Protein AF-A0A931TIW7-F1 (afdb_monomer_lite)

Foldseek 3Di:
DDDDDDDDDDDDDDDDDDDPPDPPPPPPPDQDAPPVGFFQLFDFPVQCQVVCVVVVVVDDPADAAAEDQDCTSVHVVRVCVRVCRCPVHAYHHHHPDPLVVQLLVQLLPPVPLLLVLQVVLLVVCVVPVQVSQVVLLVVLQVVVVCVVVVVDPGSHSNNSSSLSQCQQFFASSYADADPSRRGDTHGHDDPRGPRRPSSSSNSSNVVSNPPND

Sequence (213 aa):
MEEGPENRRATITSPGARMPVGAVSRNVSEPRVPADGVRPFLKWAGGKRQLLAEIRHFYPSSLGRYWEPFLGSGAVFFDLWNRGFLDGKPAFLIDNNADLVGCYQAIRNDVESVISGLESLQKCHSRNERKTFYDVRRRFNTKRLSLLDGTNAAYDPELASMLIYLNRTGFNGLFRLNSRGSFNVPLGRYSNPHICDAQNLRAVSCVLKTDGV

pLDDT: mean 86.34, std 20.6, range [32.69, 98.88]

Structure (mmCIF, N/CA/C/O backbone):
data_AF-A0A931TIW7-F1
#
_entry.id   AF-A0A931TIW7-F1
#
loop_
_atom_site.group_PDB
_atom_site.id
_atom_site.type_symbol
_atom_site.label_atom_id
_atom_site.label_alt_id
_atom_site.label_comp_id
_atom_site.label_asym_id
_atom_site.label_entity_id
_atom_site.label_seq_id
_atom_site.pdbx_PDB_ins_code
_atom_site.Cartn_x
_atom_site.Cartn_y
_atom_site.Cartn_z
_atom_site.occupancy
_atom_site.B_iso_or_equiv
_atom_site.auth_seq_id
_atom_site.auth_comp_id
_atom_site.auth_asym_id
_atom_site.auth_atom_id
_atom_site.pdbx_PDB_model_num
ATOM 1 N N . MET A 1 1 ? -60.755 58.512 25.368 1.00 36.81 1 MET A N 1
ATOM 2 C CA . MET A 1 1 ? -61.361 59.777 24.912 1.00 36.81 1 MET A CA 1
ATOM 3 C C . MET A 1 1 ? -60.214 60.777 24.824 1.00 36.81 1 MET A C 1
ATOM 5 O O . MET A 1 1 ? -59.901 61.390 25.829 1.00 36.81 1 MET A O 1
ATOM 9 N N . GLU A 1 2 ? -59.302 60.688 23.855 1.00 41.12 2 GLU A N 1
ATOM 10 C CA . GLU A 1 2 ? -59.422 60.704 22.379 1.00 41.12 2 GLU A CA 1
ATOM 11 C C . GLU A 1 2 ? -59.481 62.137 21.824 1.00 41.12 2 GLU A C 1
ATOM 13 O O . GLU A 1 2 ? -60.426 62.849 22.131 1.00 41.12 2 GLU A O 1
ATOM 18 N N . GLU A 1 3 ? -58.417 62.516 21.095 1.00 34.12 3 GLU A N 1
ATOM 19 C CA . GLU A 1 3 ? -58.298 63.413 19.916 1.00 34.12 3 GLU A CA 1
ATOM 20 C C . GLU A 1 3 ? -56.791 63.733 19.723 1.00 34.12 3 GLU A C 1
ATOM 22 O O . GLU A 1 3 ? -56.165 64.287 20.620 1.00 34.12 3 GLU A O 1
ATOM 27 N N . GLY A 1 4 ? -56.090 63.171 18.723 1.00 35.12 4 GLY A N 1
ATOM 28 C CA . GLY A 1 4 ? -55.801 63.762 17.392 1.00 35.12 4 GLY A CA 1
ATOM 29 C C . GLY A 1 4 ? -54.331 64.268 17.329 1.00 35.12 4 GLY A C 1
ATOM 30 O O . GLY A 1 4 ? -53.715 64.354 18.390 1.00 35.12 4 GLY A O 1
ATOM 31 N N . PRO A 1 5 ? -53.714 64.665 16.186 1.00 48.62 5 PRO A N 1
ATOM 32 C CA . PRO A 1 5 ? -53.990 64.413 14.764 1.00 48.62 5 PRO A CA 1
ATOM 33 C C . PRO A 1 5 ? -52.732 64.023 13.909 1.00 48.62 5 PRO A C 1
ATOM 35 O O . PRO A 1 5 ? -51.620 63.870 14.403 1.00 48.62 5 PRO A O 1
ATOM 38 N N . GLU A 1 6 ? -52.982 63.849 12.602 1.00 42.47 6 GLU A N 1
ATOM 39 C CA . GLU A 1 6 ? -52.134 63.805 11.383 1.00 42.47 6 GLU A CA 1
ATOM 40 C C . GLU A 1 6 ? -50.598 64.009 11.436 1.00 42.47 6 GLU A C 1
ATOM 42 O O . GLU A 1 6 ? -50.114 65.011 11.952 1.00 42.47 6 GLU A O 1
ATOM 47 N N . ASN A 1 7 ? -49.852 63.227 10.626 1.00 35.59 7 ASN A N 1
ATOM 48 C CA . ASN A 1 7 ? -48.970 63.814 9.595 1.00 35.59 7 ASN A CA 1
ATOM 49 C C . ASN A 1 7 ? -48.600 62.842 8.448 1.00 35.59 7 ASN A C 1
ATOM 51 O O . ASN A 1 7 ? -48.610 61.623 8.579 1.00 35.59 7 ASN A O 1
ATOM 55 N N . ARG A 1 8 ? -48.286 63.445 7.300 1.00 38.69 8 ARG A N 1
ATOM 56 C CA . ARG A 1 8 ? -48.201 62.928 5.931 1.00 38.69 8 ARG A CA 1
ATOM 57 C C . ARG A 1 8 ? -46.819 62.379 5.523 1.00 38.69 8 ARG A C 1
ATOM 59 O O . ARG A 1 8 ? -45.798 62.817 6.033 1.00 38.69 8 ARG A O 1
ATOM 66 N N . ARG A 1 9 ? -46.859 61.628 4.403 1.00 34.06 9 ARG A N 1
ATOM 67 C CA . ARG A 1 9 ? -45.838 61.409 3.340 1.00 34.06 9 ARG A CA 1
ATOM 68 C C . ARG A 1 9 ? -44.614 60.538 3.671 1.00 34.06 9 ARG A C 1
ATOM 70 O O . ARG A 1 9 ? -43.770 60.927 4.458 1.00 34.06 9 ARG A O 1
ATOM 77 N N . ALA A 1 10 ? -44.397 59.488 2.873 1.00 32.97 10 ALA A N 1
ATOM 78 C CA . ALA A 1 10 ? -43.503 59.553 1.704 1.00 32.97 10 ALA A CA 1
ATOM 79 C C . ALA A 1 10 ? -43.403 58.195 0.982 1.00 32.97 10 ALA A C 1
ATOM 81 O O . ALA A 1 10 ? -43.232 57.143 1.588 1.00 32.97 10 ALA A O 1
ATOM 82 N N . THR A 1 11 ? -43.496 58.260 -0.340 1.00 40.06 11 THR A N 1
ATOM 83 C CA . THR A 1 11 ? -43.225 57.209 -1.322 1.00 40.06 11 THR A CA 1
ATOM 84 C C . THR A 1 11 ? -41.741 56.833 -1.300 1.00 40.06 11 THR A C 1
ATOM 86 O O . THR A 1 11 ? -40.901 57.725 -1.409 1.00 40.06 11 THR A O 1
ATOM 89 N N . ILE A 1 12 ? -41.406 55.539 -1.235 1.00 37.97 12 ILE A N 1
ATOM 90 C CA . ILE A 1 12 ? -40.049 55.050 -1.528 1.00 37.97 12 ILE A CA 1
ATOM 91 C C . ILE A 1 12 ? -40.116 53.909 -2.549 1.00 37.97 12 ILE A C 1
ATOM 93 O O . ILE A 1 12 ? -40.693 52.847 -2.335 1.00 37.97 12 ILE A O 1
ATOM 97 N N . THR A 1 13 ? -39.504 54.214 -3.683 1.00 35.25 13 THR A N 1
ATOM 98 C CA . THR A 1 13 ? -39.083 53.394 -4.816 1.00 35.25 13 THR A CA 1
ATOM 99 C C . THR A 1 13 ? -38.267 52.154 -4.426 1.00 35.25 13 THR A C 1
ATOM 101 O O . THR A 1 13 ? -37.291 52.264 -3.690 1.00 35.25 13 THR A O 1
ATOM 104 N N . SER A 1 14 ? -38.581 50.999 -5.021 1.00 39.91 14 SER A N 1
ATOM 105 C CA . SER A 1 14 ? -37.585 49.950 -5.326 1.00 39.91 14 SER A CA 1
ATOM 106 C C . SER A 1 14 ? -36.921 50.306 -6.665 1.00 39.91 14 SER A C 1
ATOM 108 O O . SER A 1 14 ? -37.642 50.764 -7.554 1.00 39.91 14 SER A O 1
ATOM 110 N N . PRO A 1 15 ? -35.595 50.138 -6.850 1.00 39.03 15 PRO A N 1
ATOM 111 C CA . PRO A 1 15 ? -35.083 48.806 -7.187 1.00 39.03 15 PRO A CA 1
ATOM 112 C C . PRO A 1 15 ? -33.651 48.512 -6.692 1.00 39.03 15 PRO A C 1
ATOM 114 O O . PRO A 1 15 ? -32.791 49.380 -6.594 1.00 39.03 15 PRO A O 1
ATOM 117 N N . GLY A 1 16 ? -33.368 47.234 -6.453 1.00 32.69 16 GLY A N 1
ATOM 118 C CA . GLY A 1 16 ? -32.025 46.760 -6.129 1.00 32.69 16 GLY A CA 1
ATOM 119 C C . GLY A 1 16 ? -31.966 45.241 -6.133 1.00 32.69 16 GLY A C 1
ATOM 120 O O . GLY A 1 16 ? -31.747 44.626 -5.095 1.00 32.69 16 GLY A O 1
ATOM 121 N N . ALA A 1 17 ? -32.215 44.629 -7.292 1.00 36.62 17 ALA A N 1
ATOM 122 C CA . ALA A 1 17 ? -32.007 43.201 -7.490 1.00 36.62 17 ALA A CA 1
ATOM 123 C C . ALA A 1 17 ? -30.512 42.882 -7.311 1.00 36.62 17 ALA A C 1
ATOM 125 O O . ALA A 1 17 ? -29.691 43.152 -8.188 1.00 36.62 17 ALA A O 1
ATOM 126 N N . ARG A 1 18 ? -30.145 42.321 -6.154 1.00 37.88 18 ARG A N 1
ATOM 127 C CA . ARG A 1 18 ? -28.855 41.650 -5.979 1.00 37.88 18 ARG A CA 1
ATOM 128 C C . ARG A 1 18 ? -28.891 40.354 -6.782 1.00 37.88 18 ARG A C 1
ATOM 130 O O . ARG A 1 18 ? -29.665 39.452 -6.476 1.00 37.88 18 ARG A O 1
ATOM 137 N N . MET A 1 19 ? -28.033 40.276 -7.790 1.00 36.06 19 MET A N 1
ATOM 138 C CA . MET A 1 19 ? -27.691 39.029 -8.469 1.00 36.06 19 MET A CA 1
ATOM 139 C C . MET A 1 19 ? -27.193 38.012 -7.428 1.00 36.06 19 MET A C 1
ATOM 141 O O . MET A 1 19 ? -26.357 38.380 -6.594 1.00 36.06 19 MET A O 1
ATOM 145 N N . PRO A 1 20 ? -27.653 36.751 -7.445 1.00 40.16 20 PRO A N 1
ATOM 146 C CA . PRO A 1 20 ? -27.053 35.733 -6.604 1.00 40.16 20 PRO A CA 1
ATOM 147 C C . PRO A 1 20 ? -25.626 35.491 -7.100 1.00 40.16 20 PRO A C 1
ATOM 149 O O . PRO A 1 20 ? -25.394 35.200 -8.274 1.00 40.16 20 PRO A O 1
ATOM 152 N N . VAL A 1 21 ? -24.661 35.639 -6.192 1.00 41.94 21 VAL A N 1
ATOM 153 C CA . VAL A 1 21 ? -23.290 35.174 -6.395 1.00 41.94 21 VAL A CA 1
ATOM 154 C C . VAL A 1 21 ? -23.391 33.682 -6.677 1.00 41.94 21 VAL A C 1
ATOM 156 O O . VAL A 1 21 ? -23.843 32.920 -5.823 1.00 41.94 21 VAL A O 1
ATOM 159 N N . GLY A 1 22 ? -23.048 33.287 -7.903 1.00 34.38 22 GLY A N 1
ATOM 160 C CA . GLY A 1 22 ? -23.071 31.900 -8.332 1.00 34.38 22 GLY A CA 1
ATOM 161 C C . GLY A 1 22 ? -22.259 31.055 -7.363 1.00 34.38 22 GLY A C 1
ATOM 162 O O . GLY A 1 22 ? -21.034 31.157 -7.309 1.00 34.38 22 GLY A O 1
ATOM 163 N N . ALA A 1 23 ? -22.950 30.219 -6.593 1.00 39.12 23 ALA A N 1
ATOM 164 C CA . ALA A 1 23 ? -22.325 29.102 -5.923 1.00 39.12 23 ALA A CA 1
ATOM 165 C C . ALA A 1 23 ? -21.787 28.195 -7.031 1.00 39.12 23 ALA A C 1
ATOM 167 O O . ALA A 1 23 ? -22.536 27.476 -7.692 1.00 39.12 23 ALA A O 1
ATOM 168 N N . VAL A 1 24 ? -20.479 28.269 -7.274 1.00 37.66 24 VAL A N 1
ATOM 169 C CA . VAL A 1 24 ? -19.772 27.253 -8.044 1.00 37.66 24 VAL A CA 1
ATOM 170 C C . VAL A 1 24 ? -19.856 25.986 -7.205 1.00 37.66 24 VAL A C 1
ATOM 172 O O . VAL A 1 24 ? -19.026 25.751 -6.328 1.00 37.66 24 VAL A O 1
ATOM 175 N N . SER A 1 25 ? -20.905 25.198 -7.444 1.00 38.31 25 SER A N 1
ATOM 176 C CA . SER A 1 25 ? -21.000 23.832 -6.956 1.00 38.31 25 SER A CA 1
ATOM 177 C C . SER A 1 25 ? -19.875 23.049 -7.616 1.00 38.31 25 SER A C 1
ATOM 179 O O . SER A 1 25 ? -19.990 22.542 -8.733 1.00 38.31 25 SER A O 1
ATOM 181 N N . ARG A 1 26 ? -18.726 23.010 -6.944 1.00 38.50 26 ARG A N 1
ATOM 182 C CA . ARG A 1 26 ? -17.722 21.995 -7.210 1.00 38.50 26 ARG A CA 1
ATOM 183 C C . ARG A 1 26 ? -18.326 20.704 -6.681 1.00 38.50 26 ARG A C 1
ATOM 185 O O . ARG A 1 26 ? -18.161 20.382 -5.510 1.00 38.50 26 ARG A O 1
ATOM 192 N N . ASN A 1 27 ? -19.035 19.987 -7.550 1.00 38.41 27 ASN A N 1
ATOM 193 C CA . ASN A 1 27 ? -19.324 18.573 -7.361 1.00 38.41 27 ASN A CA 1
ATOM 194 C C . ASN A 1 27 ? -17.984 17.825 -7.356 1.00 38.41 27 ASN A C 1
ATOM 196 O O . ASN A 1 27 ? -17.577 17.229 -8.350 1.00 38.41 27 ASN A O 1
ATOM 200 N N . VAL A 1 28 ? -17.266 17.892 -6.236 1.00 42.00 28 VAL A N 1
ATOM 201 C CA . VAL A 1 28 ? -16.252 16.904 -5.905 1.00 42.00 28 VAL A CA 1
ATOM 202 C C . VAL A 1 28 ? -17.063 15.686 -5.504 1.00 42.00 28 VAL A C 1
ATOM 204 O O . VAL A 1 28 ? -17.551 15.599 -4.384 1.00 42.00 28 VAL A O 1
ATOM 207 N N . SER A 1 29 ? -17.324 14.805 -6.469 1.00 43.34 29 SER A N 1
ATOM 208 C CA . SER A 1 29 ? -17.965 13.526 -6.195 1.00 43.34 29 SER A CA 1
ATOM 209 C C . SER A 1 29 ? -17.174 12.840 -5.088 1.00 43.34 29 SER A C 1
ATOM 211 O O . SER A 1 29 ? -15.986 12.564 -5.283 1.00 43.34 29 SER A O 1
ATOM 213 N N . GLU A 1 30 ? -17.811 12.604 -3.942 1.00 46.56 30 GLU A N 1
ATOM 214 C CA . GLU A 1 30 ? -17.202 11.848 -2.854 1.00 46.56 30 GLU A CA 1
ATOM 215 C C . GLU A 1 30 ? -16.627 10.539 -3.413 1.00 46.56 30 GLU A C 1
ATOM 217 O O . GLU A 1 30 ? -17.252 9.913 -4.286 1.00 46.56 30 GLU A O 1
ATOM 222 N N . PRO A 1 31 ? -15.420 10.134 -2.984 1.00 49.94 31 PRO A N 1
ATOM 223 C CA . PRO A 1 31 ? -14.813 8.907 -3.464 1.00 49.94 31 PRO A CA 1
ATOM 224 C C . PRO A 1 31 ? -15.742 7.737 -3.131 1.00 49.94 31 PRO A C 1
ATOM 226 O O . PRO A 1 31 ? -15.896 7.345 -1.978 1.00 49.94 31 PRO A O 1
ATOM 229 N N . ARG A 1 32 ? -16.387 7.184 -4.162 1.00 53.62 32 ARG A N 1
ATOM 230 C CA . ARG A 1 32 ? -17.283 6.038 -4.016 1.00 53.62 32 ARG A CA 1
ATOM 231 C C . ARG A 1 32 ? -16.465 4.839 -3.548 1.00 53.62 32 ARG A C 1
ATOM 233 O O . ARG A 1 32 ? -15.600 4.357 -4.287 1.00 53.62 32 ARG A O 1
ATOM 240 N N . VAL A 1 33 ? -16.754 4.355 -2.342 1.00 61.53 33 VAL A N 1
ATOM 241 C CA . VAL A 1 33 ? -16.258 3.061 -1.859 1.00 61.53 33 VAL A CA 1
ATOM 242 C C . VAL A 1 33 ? -16.615 1.995 -2.912 1.00 61.53 33 VAL A C 1
ATOM 244 O O . VAL A 1 33 ? -17.724 2.035 -3.455 1.00 61.53 33 VAL A O 1
ATOM 247 N N . PRO A 1 34 ? -15.690 1.087 -3.285 1.00 66.62 34 PRO A N 1
ATOM 248 C CA . PRO A 1 34 ? -15.986 0.014 -4.226 1.00 66.62 34 PRO A CA 1
ATOM 249 C C . PRO A 1 34 ? -17.210 -0.790 -3.779 1.00 66.62 34 PRO A C 1
ATOM 251 O O . PRO A 1 34 ? -17.423 -0.958 -2.582 1.00 66.62 34 PRO A O 1
ATOM 254 N N . ALA A 1 35 ? -17.978 -1.328 -4.731 1.00 63.41 35 ALA A N 1
ATOM 255 C CA . ALA A 1 35 ? -19.175 -2.126 -4.433 1.00 63.41 35 ALA A CA 1
ATOM 256 C C . ALA A 1 35 ? -18.889 -3.316 -3.489 1.00 63.41 35 ALA A C 1
ATOM 258 O O . ALA A 1 35 ? -19.746 -3.685 -2.694 1.00 63.41 35 ALA A O 1
ATOM 259 N N . ASP A 1 36 ? -17.662 -3.846 -3.526 1.00 73.69 36 ASP A N 1
ATOM 260 C CA . ASP A 1 36 ? -17.198 -4.961 -2.688 1.00 73.69 36 ASP A CA 1
ATOM 261 C C . ASP A 1 36 ? -16.476 -4.513 -1.396 1.00 73.69 36 ASP A C 1
ATOM 263 O O . ASP A 1 36 ? -15.826 -5.322 -0.730 1.00 73.69 36 ASP A O 1
ATOM 267 N N . GLY A 1 37 ? -16.534 -3.223 -1.053 1.00 88.25 37 GLY A N 1
ATOM 268 C CA . GLY A 1 37 ? -15.818 -2.636 0.080 1.00 88.25 37 GLY A CA 1
ATOM 269 C C . GLY A 1 37 ? -14.329 -2.370 -0.178 1.00 88.25 37 GLY A C 1
ATOM 270 O O . GLY A 1 37 ? -13.794 -2.559 -1.277 1.00 88.25 37 GLY A O 1
ATOM 271 N N . VAL A 1 38 ? -13.639 -1.888 0.857 1.00 94.38 38 VAL A N 1
ATOM 272 C CA . VAL A 1 38 ? -12.200 -1.581 0.824 1.00 94.38 38 VAL A CA 1
ATOM 273 C C . VAL A 1 38 ? -11.393 -2.855 1.053 1.00 94.38 38 VAL A C 1
ATOM 275 O O . VAL A 1 38 ? -11.740 -3.670 1.906 1.00 94.38 38 VAL A O 1
ATOM 278 N N . ARG A 1 39 ? -10.306 -3.059 0.302 1.00 94.62 39 ARG A N 1
ATOM 279 C CA . ARG A 1 39 ? -9.491 -4.284 0.385 1.00 94.62 39 ARG A CA 1
ATOM 280 C C . ARG A 1 39 ? -7.996 -3.989 0.536 1.00 94.62 39 ARG A C 1
ATOM 282 O O . ARG A 1 39 ? -7.517 -2.956 0.061 1.00 94.62 39 ARG A O 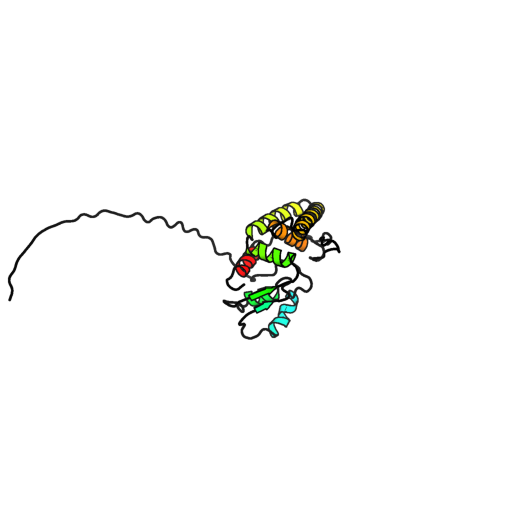1
ATOM 289 N N . PRO A 1 40 ? -7.223 -4.943 1.091 1.00 95.75 40 PRO A N 1
ATOM 290 C CA . PRO A 1 40 ? -5.765 -4.898 1.065 1.00 95.75 40 PRO A CA 1
ATOM 291 C C . PRO A 1 40 ? -5.186 -4.594 -0.324 1.00 95.75 40 PRO A C 1
ATOM 293 O O . PRO A 1 40 ? -5.522 -5.255 -1.312 1.00 95.75 40 PRO A O 1
ATOM 296 N N . PHE A 1 41 ? -4.269 -3.626 -0.400 1.00 96.31 41 PHE A N 1
ATOM 297 C CA . PHE A 1 41 ? -3.601 -3.245 -1.651 1.00 96.31 41 PHE A CA 1
ATOM 298 C C . PHE A 1 41 ? -2.248 -3.952 -1.866 1.00 96.31 41 PHE A C 1
ATOM 300 O O . PHE A 1 41 ? -1.754 -3.970 -2.996 1.00 96.31 41 PHE A O 1
ATOM 307 N N . LEU A 1 42 ? -1.685 -4.599 -0.840 1.00 95.50 42 LEU A N 1
ATOM 308 C CA . LEU A 1 42 ? -0.474 -5.424 -0.933 1.00 95.50 42 LEU A CA 1
ATOM 309 C C . LEU A 1 42 ? -0.795 -6.911 -0.768 1.00 95.50 42 LEU A C 1
ATOM 311 O O . LEU A 1 42 ? -1.639 -7.304 0.039 1.00 95.50 42 LEU A O 1
ATOM 315 N N . LYS A 1 43 ? -0.059 -7.753 -1.496 1.00 93.56 43 LYS A N 1
ATOM 316 C CA . LYS A 1 43 ? 0.124 -9.161 -1.137 1.00 93.56 43 LYS A CA 1
ATOM 317 C C . LYS A 1 43 ? 1.137 -9.209 0.002 1.00 93.56 43 LYS A C 1
ATOM 319 O O . LYS A 1 43 ? 2.231 -8.673 -0.136 1.00 93.56 43 LYS A O 1
ATOM 324 N N . TRP A 1 44 ? 0.789 -9.841 1.114 1.00 94.62 44 TRP A N 1
ATOM 325 C CA . TRP A 1 44 ? 1.677 -9.926 2.271 1.00 94.62 44 TRP A CA 1
ATOM 326 C C . TRP A 1 44 ? 1.725 -11.353 2.796 1.00 94.62 44 TRP A C 1
ATOM 328 O O . TRP A 1 44 ? 0.702 -12.045 2.826 1.00 94.62 44 TRP A O 1
ATOM 338 N N . ALA A 1 45 ? 2.916 -11.802 3.190 1.00 87.69 45 ALA A N 1
ATOM 339 C CA . ALA A 1 45 ? 3.078 -13.117 3.793 1.00 87.69 45 ALA A CA 1
ATOM 340 C C . ALA A 1 45 ? 2.228 -13.205 5.072 1.00 87.69 45 ALA A C 1
ATOM 342 O O . ALA A 1 45 ? 2.180 -12.264 5.862 1.00 87.69 45 ALA A O 1
ATOM 343 N N . GLY A 1 46 ? 1.510 -14.317 5.247 1.00 86.56 46 GLY A N 1
ATOM 344 C CA . GLY A 1 46 ? 0.580 -14.486 6.369 1.00 86.56 46 GLY A CA 1
ATOM 345 C C . GLY A 1 46 ? -0.716 -13.668 6.266 1.00 86.56 46 GLY A C 1
ATOM 346 O O . GLY A 1 46 ? -1.432 -13.551 7.267 1.00 86.56 46 GLY A O 1
ATOM 347 N N . GLY A 1 47 ? -1.028 -13.114 5.085 1.00 84.62 47 GLY A N 1
ATOM 348 C CA . GLY A 1 47 ? -2.262 -12.374 4.825 1.00 84.62 47 GLY A CA 1
ATOM 349 C C . GLY A 1 47 ? -3.508 -13.185 5.190 1.00 84.62 47 GLY A C 1
ATOM 350 O O . GLY A 1 47 ? -3.754 -14.260 4.648 1.00 84.62 47 GLY A O 1
ATOM 351 N N . LYS A 1 48 ? -4.323 -12.649 6.102 1.00 92.50 48 LYS A N 1
ATOM 352 C CA . LYS A 1 48 ? -5.448 -13.361 6.731 1.00 92.50 48 LYS A CA 1
ATOM 353 C C . LYS A 1 48 ? -6.703 -13.470 5.860 1.00 92.50 48 LYS A C 1
ATOM 355 O O . LYS A 1 48 ? -7.698 -14.014 6.316 1.00 92.50 48 LYS A O 1
ATOM 360 N N . ARG A 1 49 ? -6.680 -12.997 4.607 1.00 91.25 49 ARG A N 1
ATOM 361 C CA . ARG A 1 49 ? -7.874 -12.906 3.742 1.00 91.25 49 ARG A CA 1
ATOM 362 C C . ARG A 1 49 ? -8.622 -14.237 3.588 1.00 91.25 49 ARG A C 1
ATOM 364 O O . ARG A 1 49 ? -9.844 -14.243 3.615 1.00 91.25 49 ARG A O 1
ATOM 371 N N . GLN A 1 50 ? -7.901 -15.350 3.442 1.00 91.62 50 GLN A N 1
ATOM 372 C CA . GLN A 1 50 ? -8.504 -16.687 3.325 1.00 91.62 50 GLN A CA 1
ATOM 373 C C . GLN A 1 50 ? -9.062 -17.218 4.654 1.00 91.62 50 GLN A C 1
ATOM 375 O O . GLN A 1 50 ? -9.926 -18.082 4.643 1.00 91.62 50 GLN A O 1
ATOM 380 N N . LEU A 1 51 ? -8.592 -16.686 5.784 1.00 94.56 51 LEU A N 1
ATOM 381 C CA . LEU A 1 51 ? -9.016 -17.073 7.130 1.00 94.56 51 LEU A CA 1
ATOM 382 C C . LEU A 1 51 ? -10.117 -16.163 7.685 1.00 94.56 51 LEU A C 1
ATOM 384 O O . LEU A 1 51 ? -10.578 -16.395 8.795 1.00 94.56 51 LEU A O 1
ATOM 388 N N . LEU A 1 52 ? -10.546 -15.131 6.946 1.00 95.19 52 LEU A N 1
ATOM 389 C CA . LEU A 1 52 ? -11.543 -14.178 7.441 1.00 95.19 52 LEU A CA 1
ATOM 390 C C . LEU A 1 52 ? -12.855 -14.865 7.827 1.00 95.19 52 LEU A C 1
ATOM 392 O O . LEU A 1 52 ? -13.434 -14.488 8.835 1.00 95.19 52 LEU A O 1
ATOM 396 N N . ALA A 1 53 ? -13.294 -15.884 7.078 1.00 94.94 53 ALA A N 1
ATOM 397 C CA . ALA A 1 53 ? -14.495 -16.650 7.416 1.00 94.94 53 ALA A CA 1
ATOM 398 C C . ALA A 1 53 ? -14.424 -17.221 8.844 1.00 94.94 53 ALA A C 1
ATOM 400 O O . ALA A 1 53 ? -15.329 -16.979 9.632 1.00 94.94 53 ALA A O 1
ATOM 401 N N . GLU A 1 54 ? -13.301 -17.853 9.191 1.00 96.75 54 GLU A N 1
ATOM 402 C CA . GLU A 1 54 ? -13.065 -18.421 10.521 1.00 96.75 54 GLU A CA 1
ATOM 403 C C . GLU A 1 54 ? -12.876 -17.340 11.592 1.00 96.75 54 GLU A C 1
ATOM 405 O O . GLU A 1 54 ? -13.458 -17.401 12.671 1.00 96.75 54 GLU A O 1
ATOM 410 N N . ILE A 1 55 ? -12.088 -16.304 11.290 1.00 95.38 55 ILE A N 1
ATOM 411 C CA . ILE A 1 55 ? -11.780 -15.220 12.235 1.00 95.38 55 ILE A CA 1
ATOM 412 C C . ILE A 1 55 ? -13.049 -14.461 12.646 1.00 95.38 55 ILE A C 1
ATOM 414 O O . ILE A 1 55 ? -13.175 -14.067 13.806 1.00 95.38 55 ILE A O 1
ATOM 418 N N . ARG A 1 56 ? -14.010 -14.290 11.728 1.00 95.81 56 ARG A N 1
ATOM 419 C CA . ARG A 1 56 ? -15.282 -13.600 11.995 1.00 95.81 56 ARG A CA 1
ATOM 420 C C . ARG A 1 56 ? -16.095 -14.248 13.114 1.00 95.81 56 ARG A C 1
ATOM 422 O O . ARG A 1 56 ? -16.850 -13.536 13.769 1.00 95.81 56 ARG A O 1
ATOM 429 N N . HIS A 1 57 ? -15.934 -15.549 13.367 1.00 96.38 57 HIS A N 1
ATOM 430 C CA . HIS A 1 57 ? -16.605 -16.233 14.479 1.00 96.38 57 HIS A CA 1
ATOM 431 C C . HIS A 1 57 ? -16.125 -15.760 15.856 1.00 96.38 57 HIS A C 1
ATOM 433 O O . HIS A 1 57 ? -16.842 -15.916 16.840 1.00 96.38 57 HIS A O 1
ATOM 439 N N . PHE A 1 58 ? -14.938 -15.155 15.924 1.00 95.38 58 PHE A N 1
ATOM 440 C CA . PHE A 1 58 ? -14.342 -14.646 17.158 1.00 95.38 58 PHE A CA 1
ATOM 441 C C . PHE A 1 58 ? -14.489 -13.133 17.310 1.00 95.38 58 PHE A C 1
ATOM 443 O O . PHE A 1 58 ? -13.983 -12.561 18.277 1.00 95.38 58 PHE A O 1
ATOM 450 N N . TYR A 1 59 ? -15.153 -12.459 16.367 1.00 94.81 59 TYR A N 1
ATOM 451 C CA . TYR A 1 59 ? -15.423 -11.038 16.525 1.00 94.81 59 TYR A CA 1
ATOM 452 C C . TYR A 1 59 ? -16.387 -10.815 17.691 1.00 94.81 59 TYR A C 1
ATOM 454 O O . TYR A 1 59 ? -17.400 -11.512 17.795 1.00 94.81 59 TYR A O 1
ATOM 462 N N . PRO A 1 60 ? -16.098 -9.843 18.574 1.00 92.12 60 PRO A N 1
ATOM 463 C CA . PRO A 1 60 ? -17.035 -9.481 19.625 1.00 92.12 60 PRO A CA 1
ATOM 464 C C . PRO A 1 60 ? -18.295 -8.871 19.005 1.00 92.12 60 PRO A C 1
ATOM 466 O O . PRO A 1 60 ? -18.296 -8.476 17.844 1.00 92.12 60 PRO A O 1
ATOM 469 N N . SER A 1 61 ? -19.370 -8.736 19.779 1.00 90.50 61 SER A N 1
ATOM 470 C CA . SER A 1 61 ? -20.593 -8.067 19.312 1.00 90.50 61 SER A CA 1
ATOM 471 C C . SER A 1 61 ? -20.412 -6.561 19.086 1.00 90.50 61 SER A C 1
ATOM 473 O O . SER A 1 61 ? -21.165 -5.957 18.329 1.00 90.50 61 SER A O 1
ATOM 475 N N . SER A 1 62 ? -19.423 -5.947 19.743 1.00 89.81 62 SER A N 1
ATOM 476 C CA . SER A 1 62 ? -19.075 -4.534 19.595 1.00 89.81 62 SER A CA 1
ATOM 477 C C . SER A 1 62 ? -17.595 -4.294 19.903 1.00 89.81 62 SER A C 1
ATOM 479 O O . SER A 1 62 ? -16.974 -5.056 20.647 1.00 89.81 62 SER A O 1
ATOM 481 N N . LEU A 1 63 ? -17.030 -3.225 19.334 1.00 91.50 63 LEU A N 1
ATOM 482 C CA . LEU A 1 63 ? -15.669 -2.769 19.615 1.00 91.50 63 LEU A CA 1
ATOM 483 C C . LEU A 1 63 ? -15.681 -1.360 20.217 1.00 91.50 63 LEU A C 1
ATOM 485 O O . LEU A 1 63 ? -16.417 -0.476 19.779 1.00 91.50 63 LEU A O 1
ATOM 489 N N . GLY A 1 64 ? -14.841 -1.157 21.234 1.00 91.88 64 GLY A N 1
ATOM 490 C CA . GLY A 1 64 ? -14.559 0.168 21.792 1.00 91.88 64 GLY A CA 1
ATOM 491 C C . GLY A 1 64 ? -13.369 0.834 21.101 1.00 91.88 64 GLY A C 1
ATOM 492 O O . GLY A 1 64 ? -13.497 1.919 20.547 1.00 91.88 64 GLY A O 1
ATOM 493 N N . ARG A 1 65 ? -12.210 0.170 21.139 1.00 95.25 65 ARG A N 1
ATOM 494 C CA . ARG A 1 65 ? -10.973 0.557 20.445 1.00 95.25 65 ARG A CA 1
ATOM 495 C C . ARG A 1 65 ? -10.387 -0.672 19.768 1.00 95.25 65 ARG A C 1
ATOM 497 O O . ARG A 1 65 ? -10.416 -1.753 20.355 1.00 95.25 65 ARG A O 1
ATOM 504 N N . TYR A 1 66 ? -9.840 -0.497 18.576 1.00 97.31 66 TYR A N 1
ATOM 505 C CA . TYR A 1 66 ? -9.198 -1.558 17.815 1.00 97.31 66 TYR A CA 1
ATOM 506 C C . TYR A 1 66 ? -7.682 -1.365 17.800 1.00 97.31 66 TYR A C 1
ATOM 508 O O . TYR A 1 66 ? -7.196 -0.262 17.578 1.00 97.31 66 TYR A O 1
ATOM 516 N N . TRP A 1 67 ? -6.938 -2.441 18.034 1.00 97.44 67 TRP A N 1
ATOM 517 C CA . TRP A 1 67 ? -5.481 -2.454 17.963 1.00 97.44 67 TRP A CA 1
ATOM 518 C C . TRP A 1 67 ? -5.057 -3.610 17.064 1.00 97.44 67 TRP A C 1
ATOM 520 O O . TRP A 1 67 ? -5.361 -4.764 17.367 1.00 97.44 67 TRP A O 1
ATOM 530 N N . GLU A 1 68 ? -4.337 -3.310 15.986 1.00 97.06 68 GLU A N 1
ATOM 531 C CA . GLU A 1 68 ? -3.711 -4.314 15.125 1.00 97.06 68 GLU A CA 1
ATOM 532 C C . GLU A 1 68 ? -2.186 -4.175 15.228 1.00 97.06 68 GLU A C 1
ATOM 534 O O . GLU A 1 68 ? -1.590 -3.400 14.482 1.00 97.06 68 GLU A O 1
ATOM 539 N N . PRO A 1 69 ? -1.533 -4.891 16.166 1.00 96.69 69 PRO A N 1
ATOM 540 C CA . PRO A 1 69 ? -0.089 -4.777 16.399 1.00 96.69 69 PRO A CA 1
ATOM 541 C C . PRO A 1 69 ? 0.774 -5.331 15.252 1.00 96.69 69 PRO A C 1
ATOM 543 O O . PRO A 1 69 ? 1.977 -5.077 15.206 1.00 96.69 69 PRO A O 1
ATOM 546 N N . PHE A 1 70 ? 0.166 -6.120 14.361 1.00 96.25 70 PHE A N 1
ATOM 547 C CA . PHE A 1 70 ? 0.805 -6.771 13.220 1.00 96.25 70 PHE A CA 1
ATOM 548 C C . PHE A 1 70 ? -0.064 -6.585 11.976 1.00 96.25 70 PHE A C 1
ATOM 550 O O . PHE A 1 70 ? -0.700 -7.532 11.504 1.00 96.25 70 PHE A O 1
ATOM 557 N N . LEU A 1 71 ? -0.126 -5.349 11.483 1.00 96.94 71 LEU A N 1
ATOM 558 C CA . LEU A 1 71 ? -0.995 -4.949 10.381 1.00 96.94 71 LEU A CA 1
ATOM 559 C C . LEU A 1 71 ? -0.824 -5.850 9.152 1.00 96.94 71 LEU A C 1
ATOM 561 O O . LEU A 1 71 ? -1.805 -6.340 8.584 1.00 96.94 71 LEU A O 1
ATOM 565 N N . GLY A 1 72 ? 0.417 -6.069 8.707 1.00 96.19 72 GLY A N 1
ATOM 566 C CA . GLY A 1 72 ? 0.682 -6.742 7.439 1.00 96.19 72 GLY A CA 1
ATOM 567 C C . GLY A 1 72 ? -0.122 -6.128 6.283 1.00 96.19 72 GLY A C 1
ATOM 568 O O . GLY A 1 72 ? 0.001 -4.950 5.975 1.00 96.19 72 GLY A O 1
ATOM 569 N N . SER A 1 73 ? -0.983 -6.914 5.628 1.00 95.69 73 SER A N 1
ATOM 570 C CA . SER A 1 73 ? -1.844 -6.396 4.551 1.00 95.69 73 SER A CA 1
ATOM 571 C C . SER A 1 73 ? -3.108 -5.663 5.041 1.00 95.69 73 SER A C 1
ATOM 573 O O . SER A 1 73 ? -3.917 -5.251 4.210 1.00 95.69 73 SER A O 1
ATOM 575 N N . GLY A 1 74 ? -3.361 -5.593 6.351 1.00 97.12 74 GLY A N 1
ATOM 576 C CA . GLY A 1 74 ? -4.569 -5.010 6.949 1.00 97.12 74 GLY A CA 1
ATOM 577 C C . GLY A 1 74 ? -5.855 -5.781 6.657 1.00 97.12 74 GLY A C 1
ATOM 578 O O . GLY A 1 74 ? -6.931 -5.197 6.585 1.00 97.12 74 GLY A O 1
ATOM 579 N N . ALA A 1 75 ? -5.763 -7.094 6.414 1.00 96.75 75 ALA A N 1
ATOM 580 C CA . ALA A 1 75 ? -6.926 -7.888 6.014 1.00 96.75 75 ALA A CA 1
ATOM 581 C C . ALA A 1 75 ? -8.037 -7.899 7.078 1.00 96.75 75 ALA A C 1
ATOM 583 O O . ALA A 1 75 ? -9.204 -7.850 6.706 1.00 96.75 75 ALA A O 1
ATOM 584 N N . VAL A 1 76 ? -7.682 -7.961 8.366 1.00 97.06 76 VAL A N 1
ATOM 585 C CA . VAL A 1 76 ? -8.658 -7.955 9.467 1.00 97.06 76 VAL A CA 1
ATOM 586 C C . VAL A 1 76 ? -9.207 -6.548 9.682 1.00 97.06 76 VAL A C 1
ATOM 588 O O . VAL A 1 76 ? -10.423 -6.399 9.752 1.00 97.06 76 VAL A O 1
ATOM 591 N N . PHE A 1 77 ? -8.348 -5.523 9.699 1.00 97.44 77 PHE A N 1
ATOM 592 C CA . PHE A 1 77 ? -8.785 -4.127 9.762 1.00 97.44 77 PHE A CA 1
ATOM 593 C C . PHE A 1 77 ? -9.823 -3.779 8.691 1.00 97.44 77 PHE A C 1
ATOM 595 O O . PHE A 1 77 ? -10.907 -3.305 9.026 1.00 97.44 77 PHE A O 1
ATOM 602 N N . PHE A 1 78 ? -9.536 -4.053 7.413 1.00 97.38 78 PHE A N 1
ATOM 603 C CA . PHE A 1 78 ? -10.476 -3.735 6.336 1.00 97.38 78 PHE A CA 1
ATOM 604 C C . PHE A 1 78 ? -11.765 -4.571 6.410 1.00 97.38 78 PHE A C 1
ATOM 606 O O . PHE A 1 78 ? -12.823 -4.068 6.041 1.00 97.38 78 PHE A O 1
ATOM 613 N N . ASP A 1 79 ? -11.719 -5.813 6.912 1.00 96.81 79 ASP A N 1
ATOM 614 C CA . ASP A 1 79 ? -12.935 -6.614 7.135 1.00 96.81 79 ASP A CA 1
ATOM 615 C C . ASP A 1 79 ? -13.817 -6.011 8.236 1.00 96.81 79 ASP A C 1
ATOM 617 O O . ASP A 1 79 ? -15.018 -5.843 8.037 1.00 96.81 79 ASP A O 1
ATOM 621 N N . LEU A 1 80 ? -13.225 -5.622 9.371 1.00 96.00 80 LEU A N 1
ATOM 622 C CA . LEU A 1 80 ? -13.936 -4.947 10.461 1.00 96.00 80 LEU A CA 1
ATOM 623 C C . LEU A 1 80 ? -14.515 -3.604 10.005 1.00 96.00 80 LEU A C 1
ATOM 625 O O . LEU A 1 80 ? -15.679 -3.318 10.287 1.00 96.00 80 LEU A O 1
ATOM 629 N N . TRP A 1 81 ? -13.733 -2.820 9.258 1.00 95.62 81 TRP A N 1
ATOM 630 C CA . TRP A 1 81 ? -14.168 -1.557 8.668 1.00 95.62 81 TRP A CA 1
ATOM 631 C C . TRP A 1 81 ? -15.395 -1.739 7.772 1.00 95.62 81 TRP A C 1
ATOM 633 O O . TRP A 1 81 ? -16.433 -1.130 8.006 1.00 95.62 81 TRP A O 1
ATOM 643 N N . ASN A 1 82 ? -15.314 -2.630 6.778 1.00 95.25 82 ASN A N 1
ATOM 64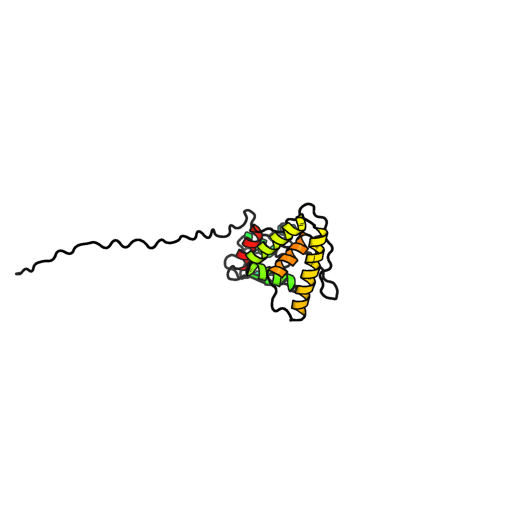4 C CA . ASN A 1 82 ? -16.409 -2.857 5.830 1.00 95.25 82 ASN A CA 1
ATOM 645 C C . ASN A 1 82 ? -17.688 -3.376 6.505 1.00 95.25 82 ASN A C 1
ATOM 647 O O . ASN A 1 82 ? -18.775 -3.240 5.951 1.00 95.25 82 ASN A O 1
ATOM 651 N N . ARG A 1 83 ? -17.564 -3.994 7.685 1.00 93.31 83 ARG A N 1
ATOM 652 C CA . ARG A 1 83 ? -18.688 -4.501 8.483 1.00 93.31 83 ARG A CA 1
ATOM 653 C C . ARG A 1 83 ? -19.218 -3.477 9.499 1.00 93.31 83 ARG A C 1
ATOM 655 O O . ARG A 1 83 ? -20.074 -3.844 10.298 1.00 93.31 83 ARG A O 1
ATOM 662 N N . GLY A 1 84 ? -18.710 -2.240 9.498 1.00 93.31 84 GLY A N 1
ATOM 663 C CA . GLY A 1 84 ? -19.156 -1.149 10.376 1.00 93.31 84 GLY A CA 1
ATOM 664 C C . GLY A 1 84 ? -18.698 -1.273 11.833 1.00 93.31 84 GLY A C 1
ATOM 665 O O . GLY A 1 84 ? -19.173 -0.554 12.707 1.00 93.31 84 GLY A O 1
ATOM 666 N N . PHE A 1 85 ? -17.765 -2.181 12.140 1.00 94.19 85 PHE A N 1
ATOM 667 C CA . PHE A 1 85 ? -17.303 -2.392 13.520 1.00 94.19 85 PHE A CA 1
ATOM 668 C C . PHE A 1 85 ? -16.481 -1.223 14.069 1.00 94.19 85 PHE A C 1
ATOM 670 O O . PHE A 1 85 ? -16.289 -1.126 15.282 1.00 94.19 85 PHE A O 1
ATOM 677 N N . LEU A 1 86 ? -15.958 -0.381 13.178 1.00 94.44 86 LEU A N 1
ATOM 678 C CA . LEU A 1 86 ? -15.019 0.688 13.502 1.00 94.44 86 LEU A CA 1
ATOM 679 C C . LEU A 1 86 ? -15.638 2.088 13.379 1.00 94.44 86 LEU A C 1
ATOM 681 O O . LEU A 1 86 ? -14.935 3.077 13.568 1.00 94.44 86 LEU A O 1
ATOM 685 N N . ASP A 1 87 ? -16.944 2.185 13.119 1.00 91.12 87 ASP A N 1
ATOM 686 C CA . ASP A 1 87 ? -17.633 3.462 12.935 1.00 91.12 87 ASP A CA 1
ATOM 687 C C . ASP A 1 87 ? -17.539 4.322 14.206 1.00 91.12 87 ASP A C 1
ATOM 689 O O . ASP A 1 87 ? -18.064 3.983 15.274 1.00 91.12 87 ASP A O 1
ATOM 693 N N . GLY A 1 88 ? -16.812 5.438 14.098 1.00 90.69 88 GLY A N 1
ATOM 694 C CA . GLY A 1 88 ? -16.537 6.343 15.216 1.00 90.69 88 GLY A CA 1
ATOM 695 C C . GLY A 1 88 ? -15.685 5.726 16.333 1.00 90.69 88 GLY A C 1
ATOM 696 O O . GLY A 1 88 ? -15.756 6.188 17.475 1.00 90.69 88 GLY A O 1
ATOM 697 N N . LYS A 1 89 ? -14.918 4.662 16.050 1.00 93.62 89 LYS A N 1
ATOM 698 C CA . LYS A 1 89 ? -14.048 3.983 17.022 1.00 93.62 89 LYS A CA 1
ATOM 699 C C . LYS A 1 89 ? -12.572 4.197 16.680 1.00 93.62 89 LYS A C 1
ATOM 701 O O . LYS A 1 89 ? -12.198 4.029 15.524 1.00 93.62 89 LYS A O 1
ATOM 706 N N . PRO A 1 90 ? -11.705 4.480 17.671 1.00 96.69 90 PRO A N 1
ATOM 707 C CA . PRO A 1 90 ? -10.272 4.552 17.422 1.00 96.69 90 PRO A CA 1
ATOM 708 C C . PRO A 1 90 ? -9.700 3.205 16.963 1.00 96.69 90 PRO A C 1
ATOM 710 O O . PRO A 1 90 ? -9.985 2.170 17.578 1.00 96.69 90 PRO A O 1
ATOM 713 N N . ALA A 1 91 ? -8.852 3.234 15.939 1.00 97.62 91 ALA A N 1
ATOM 714 C CA . ALA A 1 91 ? -8.126 2.101 15.389 1.00 97.62 91 ALA A CA 1
ATOM 715 C C . ALA A 1 91 ? -6.625 2.414 15.338 1.00 97.62 91 ALA A C 1
ATOM 717 O O . ALA A 1 91 ? -6.206 3.398 14.748 1.00 97.62 91 ALA A O 1
ATOM 718 N N . PHE A 1 92 ? -5.804 1.560 15.944 1.00 97.81 92 PHE A N 1
ATOM 719 C CA . PHE A 1 92 ? -4.353 1.718 15.988 1.00 97.81 92 PHE A CA 1
ATOM 720 C C . PHE A 1 92 ? -3.705 0.628 15.141 1.00 97.81 92 PHE A C 1
ATOM 722 O O . PHE A 1 92 ? -3.696 -0.545 15.523 1.00 97.81 92 PHE A O 1
ATOM 729 N N . LEU A 1 93 ? -3.183 1.022 13.981 1.00 98.12 93 LEU A N 1
ATOM 730 C CA . LEU A 1 93 ? -2.565 0.126 13.006 1.00 98.12 93 LEU A CA 1
ATOM 731 C C . LEU A 1 93 ? -1.045 0.193 13.135 1.00 98.12 93 LEU A C 1
ATOM 733 O O . LEU A 1 93 ? -0.445 1.248 12.932 1.00 98.12 93 LEU A O 1
ATOM 737 N N . ILE A 1 94 ? -0.421 -0.925 13.495 1.00 98.00 94 ILE A N 1
ATOM 738 C CA . ILE A 1 94 ? 0.994 -0.971 13.860 1.00 98.00 94 ILE A CA 1
ATOM 739 C C . ILE A 1 94 ? 1.665 -2.115 13.104 1.00 98.00 94 ILE A C 1
ATOM 741 O O . ILE A 1 94 ? 1.099 -3.191 12.920 1.00 98.00 94 ILE A O 1
ATOM 745 N N . ASP A 1 95 ? 2.896 -1.883 12.667 1.00 97.69 95 ASP A N 1
ATOM 746 C CA . ASP A 1 95 ? 3.778 -2.919 12.149 1.00 97.69 95 ASP A CA 1
ATOM 747 C C . ASP A 1 95 ? 5.232 -2.496 12.395 1.00 97.69 95 ASP A C 1
ATOM 749 O O . ASP A 1 95 ? 5.530 -1.303 12.493 1.00 97.69 95 ASP A O 1
ATOM 753 N N . ASN A 1 96 ? 6.149 -3.457 12.500 1.00 96.12 96 ASN A N 1
ATOM 754 C CA . ASN A 1 96 ? 7.570 -3.151 12.673 1.00 96.12 96 ASN A CA 1
ATOM 755 C C . ASN A 1 96 ? 8.268 -2.825 11.343 1.00 96.12 96 ASN A C 1
ATOM 757 O O . ASN A 1 96 ? 9.390 -2.315 11.336 1.00 96.12 96 ASN A O 1
ATOM 761 N N . ASN A 1 97 ? 7.632 -3.129 10.210 1.00 95.69 97 ASN A N 1
ATOM 762 C CA . ASN A 1 97 ? 8.191 -2.880 8.897 1.00 95.69 97 ASN A CA 1
ATOM 763 C C . ASN A 1 97 ? 7.956 -1.422 8.471 1.00 95.69 97 ASN A C 1
ATOM 765 O O . ASN A 1 97 ? 6.867 -1.049 8.034 1.00 95.69 97 ASN A O 1
ATOM 769 N N . ALA A 1 98 ? 9.011 -0.609 8.537 1.00 95.00 98 ALA A N 1
ATOM 770 C CA . ALA A 1 98 ? 8.957 0.805 8.169 1.00 95.00 98 ALA A CA 1
ATOM 771 C C . ALA A 1 98 ? 8.535 1.052 6.707 1.00 95.00 98 ALA A C 1
ATOM 773 O O . ALA A 1 98 ? 7.874 2.051 6.436 1.00 95.00 98 ALA A O 1
ATOM 774 N N . ASP A 1 99 ? 8.859 0.156 5.764 1.00 96.50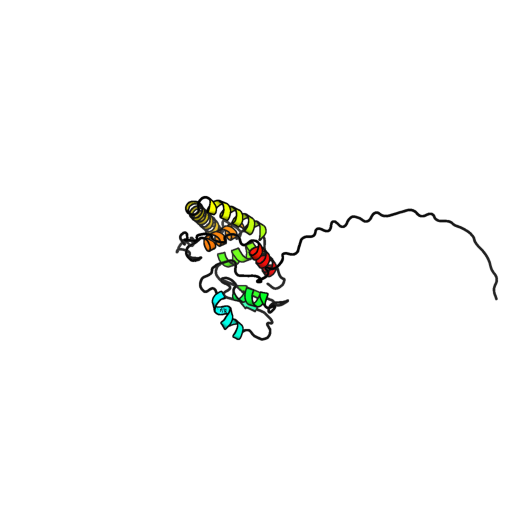 99 ASP A N 1
ATOM 775 C CA . ASP A 1 99 ? 8.410 0.302 4.373 1.00 96.50 99 ASP A CA 1
ATOM 776 C C . ASP A 1 99 ? 6.905 0.088 4.238 1.00 96.50 99 ASP A C 1
ATOM 778 O O . ASP A 1 99 ? 6.247 0.772 3.457 1.00 96.50 99 ASP A O 1
ATOM 782 N N . LEU A 1 100 ? 6.359 -0.860 5.002 1.00 97.44 100 LEU A N 1
ATOM 783 C CA . LEU A 1 100 ? 4.927 -1.111 5.037 1.00 97.44 100 LEU A CA 1
ATOM 784 C C . LEU A 1 100 ? 4.200 0.106 5.612 1.00 97.44 100 LEU A C 1
ATOM 786 O O . LEU A 1 100 ? 3.329 0.663 4.946 1.00 97.44 100 LEU A O 1
ATOM 790 N N . VAL A 1 101 ? 4.604 0.555 6.804 1.00 97.25 101 VAL A N 1
ATOM 791 C CA . VAL A 1 101 ? 4.010 1.720 7.475 1.00 97.25 101 VAL A CA 1
ATOM 792 C C . VAL A 1 101 ? 4.124 2.970 6.600 1.00 97.25 101 VAL A C 1
ATOM 794 O O . VAL A 1 101 ? 3.121 3.641 6.363 1.00 97.25 101 VAL A O 1
ATOM 797 N N . GLY A 1 102 ? 5.307 3.236 6.039 1.00 97.44 102 GLY A N 1
ATOM 798 C CA . GLY A 1 102 ? 5.536 4.361 5.133 1.00 97.44 102 GLY A CA 1
ATOM 799 C C . GLY A 1 102 ? 4.662 4.302 3.879 1.00 97.44 102 GLY A C 1
ATOM 800 O O . GLY A 1 102 ? 4.128 5.320 3.445 1.00 97.44 102 GLY A O 1
ATOM 801 N N . CYS A 1 103 ? 4.423 3.110 3.328 1.00 98.31 103 CYS A N 1
ATOM 802 C CA . CYS A 1 103 ? 3.536 2.941 2.181 1.00 98.31 103 CYS A CA 1
ATOM 803 C C . CYS A 1 103 ? 2.063 3.221 2.523 1.00 98.31 103 CYS A C 1
ATOM 805 O O . CYS A 1 103 ? 1.373 3.873 1.736 1.00 98.31 103 CYS A O 1
ATOM 807 N N . TYR A 1 104 ? 1.577 2.772 3.687 1.00 98.44 104 TYR A N 1
ATOM 808 C CA . TYR A 1 104 ? 0.238 3.128 4.177 1.00 98.44 104 TYR A CA 1
ATOM 809 C C . TYR A 1 104 ? 0.113 4.641 4.409 1.00 98.44 104 TYR A C 1
ATOM 811 O O . TYR A 1 104 ? -0.867 5.247 3.978 1.00 98.44 104 TYR A O 1
ATOM 819 N N . GLN A 1 105 ? 1.120 5.268 5.024 1.00 97.81 105 GLN A N 1
ATOM 820 C CA . GLN A 1 105 ? 1.154 6.715 5.257 1.00 97.81 105 GLN A CA 1
ATOM 821 C C . GLN A 1 105 ? 1.183 7.517 3.952 1.00 97.81 105 GLN A C 1
ATOM 823 O O . GLN A 1 105 ? 0.458 8.499 3.827 1.00 97.81 105 GLN A O 1
ATOM 828 N N . ALA A 1 106 ? 1.955 7.091 2.952 1.00 98.31 106 ALA A N 1
ATOM 829 C CA . ALA A 1 106 ? 1.980 7.740 1.644 1.00 98.31 106 ALA A CA 1
ATOM 830 C C . ALA A 1 106 ? 0.608 7.684 0.950 1.00 98.31 106 ALA A C 1
ATOM 832 O O . ALA A 1 106 ? 0.158 8.690 0.410 1.00 98.31 106 ALA A O 1
ATOM 833 N N . ILE A 1 107 ? -0.101 6.548 1.028 1.00 98.50 107 ILE A N 1
ATOM 834 C CA . ILE A 1 107 ? -1.482 6.434 0.528 1.00 98.50 107 ILE A CA 1
ATOM 835 C C . ILE A 1 107 ? -2.437 7.321 1.334 1.00 98.50 107 ILE A C 1
ATOM 837 O O . ILE A 1 107 ? -3.299 7.981 0.754 1.00 98.50 107 ILE A O 1
ATOM 841 N N . ARG A 1 108 ? -2.304 7.364 2.664 1.00 98.19 108 ARG A N 1
ATOM 842 C CA . ARG A 1 108 ? -3.099 8.266 3.508 1.00 98.19 108 ARG A CA 1
ATOM 843 C C . ARG A 1 108 ? -2.871 9.722 3.113 1.00 98.19 108 ARG A C 1
ATOM 845 O O . ARG A 1 108 ? -3.834 10.462 3.004 1.00 98.19 108 ARG A O 1
ATOM 852 N N . ASN A 1 109 ? -1.635 10.142 2.881 1.00 97.94 109 ASN A N 1
ATOM 853 C CA . ASN A 1 109 ? -1.312 11.560 2.740 1.00 97.94 109 ASN A CA 1
ATOM 854 C C . ASN A 1 109 ? -1.496 12.074 1.304 1.00 97.94 109 ASN A C 1
ATOM 856 O O . ASN A 1 109 ? -2.073 13.143 1.119 1.00 97.94 109 ASN A O 1
ATOM 860 N N . ASP A 1 110 ? -1.070 11.310 0.294 1.00 98.25 110 ASP A N 1
ATOM 861 C CA . ASP A 1 110 ? -1.101 11.724 -1.115 1.00 98.25 110 ASP A CA 1
ATOM 862 C C . ASP A 1 110 ? -1.311 10.532 -2.068 1.00 98.25 110 ASP A C 1
ATOM 864 O O . ASP A 1 110 ? -0.424 10.085 -2.803 1.00 98.25 110 ASP A O 1
ATOM 868 N N . VAL A 1 111 ? -2.531 9.992 -2.042 1.00 98.69 111 VAL A N 1
ATOM 869 C CA . VAL A 1 111 ? -2.921 8.841 -2.867 1.00 98.69 111 VAL A CA 1
ATOM 870 C C . VAL A 1 111 ? -2.841 9.110 -4.370 1.00 98.69 111 VAL A C 1
ATOM 872 O O . VAL A 1 111 ? -2.520 8.197 -5.128 1.00 98.69 111 VAL A O 1
ATOM 875 N N . GLU A 1 112 ? -3.101 10.338 -4.824 1.00 98.75 112 GLU A N 1
ATOM 876 C CA . GLU A 1 112 ? -3.121 10.648 -6.258 1.00 98.75 112 GLU A CA 1
ATOM 877 C C . GLU A 1 112 ? -1.711 10.608 -6.857 1.00 98.75 112 GLU A C 1
ATOM 879 O O . GLU A 1 112 ? -1.528 10.061 -7.948 1.00 98.75 112 GLU A O 1
ATOM 884 N N . SER A 1 113 ? -0.689 11.066 -6.124 1.00 98.75 113 SER A N 1
ATOM 885 C CA . SER A 1 113 ? 0.707 10.895 -6.544 1.00 98.75 113 SER A CA 1
ATOM 886 C C . SER A 1 113 ? 1.126 9.422 -6.583 1.00 98.75 113 SER A C 1
ATOM 888 O O . SER A 1 113 ? 1.821 9.006 -7.515 1.00 98.75 113 SER A O 1
ATOM 890 N N . VAL A 1 114 ? 0.668 8.600 -5.626 1.00 98.81 114 VAL A N 1
ATOM 891 C CA . VAL A 1 114 ? 0.912 7.144 -5.645 1.00 98.81 114 VAL A CA 1
ATOM 892 C C . VAL A 1 114 ? 0.268 6.501 -6.880 1.00 98.81 114 VAL A C 1
ATOM 894 O O . VAL A 1 114 ? 0.920 5.717 -7.575 1.00 98.81 114 VAL A O 1
ATOM 897 N N . ILE A 1 115 ? -0.989 6.847 -7.179 1.00 98.88 115 ILE A N 1
ATOM 898 C CA . ILE A 1 115 ? -1.732 6.353 -8.349 1.00 98.88 115 ILE A CA 1
ATOM 899 C C . ILE A 1 115 ? -1.024 6.755 -9.645 1.00 98.88 115 ILE A C 1
ATOM 901 O O . ILE A 1 115 ? -0.753 5.893 -10.478 1.00 98.88 115 ILE A O 1
ATOM 905 N N . SER A 1 116 ? -0.653 8.028 -9.791 1.00 98.75 116 SER A N 1
ATOM 906 C CA . SER A 1 116 ? 0.071 8.533 -10.964 1.00 98.75 116 SER A CA 1
ATOM 907 C C . SER A 1 116 ? 1.392 7.780 -11.191 1.00 98.75 116 SER A C 1
ATOM 909 O O . SER A 1 116 ? 1.689 7.331 -12.306 1.00 98.75 116 SER A O 1
ATOM 911 N N . GLY A 1 117 ? 2.153 7.542 -10.115 1.00 98.75 117 GLY A N 1
ATOM 912 C CA . GLY A 1 117 ? 3.359 6.715 -10.150 1.00 98.75 117 GLY A CA 1
ATOM 913 C C . GLY A 1 117 ? 3.073 5.293 -10.639 1.00 98.75 117 GLY A C 1
ATOM 914 O O . GLY A 1 117 ? 3.733 4.807 -11.560 1.00 98.75 117 GLY A O 1
ATOM 915 N N . LEU A 1 118 ? 2.048 4.638 -10.090 1.00 98.75 118 LEU A N 1
ATOM 916 C CA . LEU A 1 118 ? 1.658 3.279 -10.477 1.00 98.75 118 LEU A CA 1
ATOM 917 C C . LEU A 1 118 ? 1.178 3.176 -11.925 1.00 98.75 118 LEU A C 1
ATOM 919 O O . LEU A 1 118 ? 1.545 2.224 -12.612 1.00 98.75 118 LEU A O 1
ATOM 923 N N . GLU A 1 119 ? 0.407 4.141 -12.418 1.00 98.50 119 GLU A N 1
ATOM 924 C CA . GLU A 1 119 ? -0.030 4.185 -13.816 1.00 98.50 119 GLU A CA 1
ATOM 925 C C . GLU A 1 119 ? 1.157 4.331 -14.776 1.00 98.50 119 GLU A C 1
ATOM 927 O O . GLU A 1 119 ? 1.216 3.661 -15.813 1.00 98.50 119 GLU A O 1
ATOM 932 N N . SER A 1 120 ? 2.138 5.167 -14.423 1.00 98.44 120 SER A N 1
ATOM 933 C CA . SER A 1 120 ? 3.382 5.315 -15.185 1.00 98.44 120 SER A CA 1
ATOM 934 C C . SER A 1 120 ? 4.193 4.015 -15.207 1.00 98.44 120 SER A C 1
ATOM 936 O O . SER A 1 120 ? 4.629 3.557 -16.272 1.00 98.44 120 SER A O 1
ATOM 938 N N . LEU A 1 121 ? 4.331 3.357 -14.052 1.00 98.50 121 LEU A N 1
ATOM 939 C CA . LEU A 1 121 ? 5.011 2.066 -13.941 1.00 98.50 121 LEU A CA 1
ATOM 940 C C . LEU A 1 121 ? 4.275 0.961 -14.712 1.00 98.50 121 LEU A C 1
ATOM 942 O O . LEU A 1 121 ? 4.926 0.174 -15.397 1.00 98.50 121 LEU A O 1
ATOM 946 N N . GLN A 1 122 ? 2.939 0.935 -14.683 1.00 97.88 122 GLN A N 1
ATOM 947 C CA . GLN A 1 122 ? 2.113 -0.007 -15.446 1.00 97.88 122 GLN A CA 1
ATOM 948 C C . GLN A 1 122 ? 2.313 0.162 -16.960 1.00 97.88 122 GLN A C 1
ATOM 950 O O . GLN A 1 122 ? 2.487 -0.831 -17.676 1.00 97.88 122 GLN A O 1
ATOM 955 N N . LYS A 1 123 ? 2.368 1.407 -17.457 1.00 97.25 123 LYS A N 1
ATOM 956 C CA . LYS A 1 123 ? 2.672 1.708 -18.869 1.00 97.25 123 LYS A CA 1
ATOM 957 C C . LYS A 1 123 ? 4.072 1.229 -19.261 1.00 97.25 123 LYS A C 1
ATOM 959 O O . LYS A 1 123 ? 4.231 0.607 -20.309 1.00 97.25 123 LYS A O 1
ATOM 964 N N . CYS A 1 124 ? 5.084 1.484 -18.430 1.00 97.75 124 CYS A N 1
ATOM 965 C CA . CYS A 1 124 ? 6.453 1.019 -18.678 1.00 97.75 124 CYS A CA 1
ATOM 966 C C . CYS A 1 124 ? 6.550 -0.515 -18.674 1.00 97.75 124 CYS A C 1
ATOM 968 O O . CYS A 1 124 ? 7.135 -1.101 -19.587 1.00 97.75 124 CYS A O 1
ATOM 970 N N . HIS A 1 125 ? 5.921 -1.165 -17.693 1.00 97.00 125 HIS A N 1
ATOM 971 C CA . HIS A 1 125 ? 5.903 -2.619 -17.551 1.00 97.00 125 HIS A CA 1
ATOM 972 C C . HIS A 1 125 ? 5.281 -3.304 -18.768 1.00 97.00 125 HIS A C 1
ATOM 974 O O . HIS A 1 125 ? 5.858 -4.249 -19.292 1.00 97.00 125 HIS A O 1
ATOM 980 N N . SER A 1 126 ? 4.170 -2.764 -19.275 1.00 95.81 126 SER A N 1
ATOM 981 C CA . SER A 1 126 ? 3.489 -3.289 -20.468 1.00 95.81 126 SER A CA 1
ATOM 982 C C . SER A 1 126 ? 4.357 -3.222 -21.732 1.00 95.81 126 SER A C 1
ATOM 984 O O . SER A 1 126 ? 4.165 -4.005 -22.654 1.00 95.81 126 SER A O 1
ATOM 986 N N . ARG A 1 127 ? 5.322 -2.292 -21.791 1.00 96.19 127 ARG A N 1
ATOM 987 C CA . ARG A 1 127 ? 6.274 -2.170 -22.909 1.00 96.19 127 ARG A CA 1
ATOM 988 C C . ARG A 1 127 ? 7.468 -3.109 -22.758 1.00 96.19 127 ARG A C 1
ATOM 990 O O . ARG A 1 127 ? 7.958 -3.638 -23.749 1.00 96.19 127 ARG A O 1
ATOM 997 N N . ASN A 1 128 ? 7.989 -3.253 -21.540 1.00 97.00 128 ASN A N 1
ATOM 998 C CA . ASN A 1 128 ? 9.114 -4.135 -21.242 1.00 97.00 128 ASN A CA 1
ATOM 999 C C . ASN A 1 128 ? 9.137 -4.489 -19.748 1.00 97.00 128 ASN A C 1
ATOM 1001 O O . ASN A 1 128 ? 9.703 -3.755 -18.929 1.00 97.00 128 ASN A O 1
ATOM 1005 N N . GLU A 1 129 ? 8.538 -5.630 -19.404 1.00 96.19 129 GLU A N 1
ATOM 1006 C CA . GLU A 1 129 ? 8.386 -6.105 -18.025 1.00 96.19 129 GLU A CA 1
ATOM 1007 C C . GLU A 1 129 ? 9.731 -6.245 -17.305 1.00 96.19 129 GLU A C 1
ATOM 1009 O O . GLU A 1 129 ? 9.934 -5.691 -16.222 1.00 96.19 129 GLU A O 1
ATOM 1014 N N . ARG A 1 130 ? 10.687 -6.936 -17.936 1.00 97.69 130 ARG A N 1
ATOM 1015 C CA . ARG A 1 130 ? 11.973 -7.293 -17.340 1.00 97.69 130 ARG A CA 1
ATOM 1016 C C . ARG A 1 130 ? 12.817 -6.059 -17.074 1.00 97.69 130 ARG A C 1
ATOM 1018 O O . ARG A 1 130 ? 13.330 -5.904 -15.965 1.00 97.69 130 ARG A O 1
ATOM 1025 N N . LYS A 1 131 ? 12.952 -5.180 -18.070 1.00 98.25 131 LYS A N 1
ATOM 1026 C CA . LYS A 1 131 ? 13.724 -3.940 -17.933 1.00 98.25 131 LYS A CA 1
ATOM 1027 C C . LYS A 1 131 ? 13.115 -3.058 -16.847 1.00 98.25 131 LYS A C 1
ATOM 1029 O O . LYS A 1 131 ? 13.816 -2.674 -15.915 1.00 98.25 131 LYS A O 1
ATOM 1034 N N . THR A 1 132 ? 11.802 -2.831 -16.913 1.00 98.44 132 THR A N 1
ATOM 1035 C CA . THR A 1 132 ? 11.094 -1.976 -15.953 1.00 98.44 132 THR A CA 1
ATOM 1036 C C . THR A 1 132 ? 11.223 -2.523 -14.537 1.00 98.44 132 THR A C 1
ATOM 1038 O O . THR A 1 132 ? 11.549 -1.776 -13.621 1.00 98.44 132 THR A O 1
ATOM 1041 N N . PHE A 1 133 ? 11.034 -3.830 -14.335 1.00 98.62 133 PHE A N 1
ATOM 1042 C CA . PHE A 1 133 ? 11.143 -4.440 -13.012 1.00 98.62 133 PHE A CA 1
ATOM 1043 C C . PHE A 1 133 ? 12.511 -4.223 -12.368 1.00 98.62 133 PHE A C 1
ATOM 1045 O O . PHE A 1 133 ? 12.589 -3.756 -11.232 1.00 98.62 133 PHE A O 1
ATOM 1052 N N . TYR A 1 134 ? 13.595 -4.538 -13.078 1.00 98.69 134 TYR A N 1
ATOM 1053 C CA . TYR A 1 134 ? 14.930 -4.419 -12.495 1.00 98.69 134 TYR A CA 1
ATOM 1054 C C . TYR A 1 134 ? 15.392 -2.963 -12.353 1.00 98.69 134 TYR A C 1
ATOM 1056 O O . TYR A 1 134 ? 16.101 -2.660 -11.391 1.00 98.69 134 TYR A O 1
ATOM 1064 N N . ASP A 1 135 ? 14.943 -2.060 -13.230 1.00 98.75 135 ASP A N 1
ATOM 1065 C CA . ASP A 1 135 ? 15.181 -0.621 -13.087 1.00 98.75 135 ASP A CA 1
ATOM 1066 C C . ASP A 1 135 ? 14.464 -0.044 -11.860 1.00 98.75 135 ASP A C 1
ATOM 1068 O O . ASP A 1 135 ? 15.085 0.656 -11.055 1.00 98.75 135 ASP A O 1
ATOM 1072 N N . VAL A 1 136 ? 13.187 -0.384 -11.664 1.00 98.75 136 VAL A N 1
ATOM 1073 C CA . VAL A 1 136 ? 12.422 0.038 -10.481 1.00 98.75 136 VAL A CA 1
ATOM 1074 C C . VAL A 1 136 ? 13.011 -0.565 -9.213 1.00 98.75 136 VAL A C 1
ATOM 1076 O O . VAL A 1 136 ? 13.184 0.147 -8.231 1.00 98.75 136 VAL A O 1
ATOM 1079 N N . ARG A 1 137 ? 13.410 -1.843 -9.227 1.00 98.75 137 ARG A N 1
ATOM 1080 C CA . ARG A 1 137 ? 14.060 -2.479 -8.071 1.00 98.75 137 ARG A CA 1
ATOM 1081 C C . ARG A 1 137 ? 15.353 -1.767 -7.676 1.00 98.75 137 ARG A C 1
ATOM 1083 O O . ARG A 1 137 ? 15.613 -1.591 -6.488 1.00 98.75 137 ARG A O 1
ATOM 1090 N N . ARG A 1 138 ? 16.166 -1.354 -8.656 1.00 98.69 138 ARG A N 1
ATOM 1091 C CA . ARG A 1 138 ? 17.385 -0.569 -8.412 1.00 98.69 138 ARG A CA 1
ATOM 1092 C C . ARG A 1 138 ? 17.043 0.775 -7.765 1.00 98.69 138 ARG A C 1
ATOM 1094 O O . ARG A 1 138 ? 17.595 1.076 -6.715 1.00 98.69 138 ARG A O 1
ATOM 1101 N N . ARG A 1 139 ? 16.111 1.535 -8.353 1.00 98.38 139 ARG A N 1
ATOM 1102 C CA . ARG A 1 139 ? 15.663 2.842 -7.831 1.00 98.38 139 ARG A CA 1
ATOM 1103 C C . ARG A 1 139 ? 15.081 2.742 -6.421 1.00 98.38 139 ARG A C 1
ATOM 1105 O O . ARG A 1 139 ? 15.457 3.532 -5.563 1.00 98.38 139 ARG A O 1
ATOM 1112 N N . PHE A 1 140 ? 14.231 1.743 -6.179 1.00 98.38 140 PHE A N 1
ATOM 1113 C CA . PHE A 1 140 ? 13.667 1.448 -4.864 1.00 98.38 140 PHE A CA 1
ATOM 1114 C C . PHE A 1 140 ? 14.775 1.221 -3.836 1.00 98.38 140 PHE A C 1
ATOM 1116 O O . PHE A 1 140 ? 14.776 1.863 -2.796 1.00 98.38 140 PHE A O 1
ATOM 1123 N N . ASN A 1 141 ? 15.762 0.373 -4.145 1.00 98.19 141 ASN A N 1
ATOM 1124 C CA . ASN A 1 141 ? 16.880 0.122 -3.235 1.00 98.19 141 ASN A CA 1
ATOM 1125 C C . ASN A 1 141 ? 17.708 1.380 -2.965 1.00 98.19 141 ASN A C 1
ATOM 1127 O O . ASN A 1 141 ? 18.009 1.646 -1.809 1.00 98.19 141 ASN A O 1
ATOM 1131 N N . THR A 1 142 ? 18.038 2.171 -3.990 1.00 96.69 142 THR A N 1
ATOM 1132 C CA . THR A 1 142 ? 18.767 3.437 -3.809 1.00 96.69 142 THR A CA 1
ATOM 1133 C C . THR A 1 142 ? 18.021 4.377 -2.864 1.00 96.69 142 THR A C 1
ATOM 1135 O O . THR A 1 142 ? 18.595 4.842 -1.886 1.00 96.69 142 THR A O 1
ATOM 1138 N N . LYS A 1 143 ? 16.730 4.609 -3.118 1.00 95.75 143 LYS A N 1
ATOM 1139 C CA . LYS A 1 143 ? 15.916 5.555 -2.347 1.00 95.75 143 LYS A CA 1
ATOM 1140 C C . LYS A 1 143 ? 15.547 5.045 -0.950 1.00 95.75 143 LYS A C 1
ATOM 1142 O O . LYS A 1 143 ? 15.401 5.826 -0.020 1.00 95.75 143 LYS A O 1
ATOM 1147 N N . ARG A 1 144 ? 15.404 3.730 -0.782 1.00 94.38 144 ARG A N 1
ATOM 1148 C CA . ARG A 1 144 ? 15.190 3.104 0.526 1.00 94.38 144 ARG A CA 1
ATOM 1149 C C . ARG A 1 144 ? 16.447 3.177 1.390 1.00 94.38 144 ARG A C 1
ATOM 1151 O O . ARG A 1 144 ? 16.349 3.460 2.576 1.00 94.38 144 ARG A O 1
ATOM 1158 N N . LEU A 1 145 ? 17.621 2.918 0.814 1.00 93.62 145 LEU A N 1
ATOM 1159 C CA . LEU A 1 145 ? 18.883 3.012 1.548 1.00 93.62 145 LEU A CA 1
ATOM 1160 C C . LEU A 1 145 ? 19.169 4.452 1.985 1.00 93.62 145 LEU A C 1
ATOM 1162 O O . LEU A 1 145 ? 19.591 4.633 3.121 1.00 93.62 145 LEU A O 1
ATOM 1166 N N . SER A 1 146 ? 18.822 5.447 1.159 1.00 91.81 146 SER A N 1
ATOM 1167 C CA . SER A 1 146 ? 18.932 6.858 1.546 1.00 91.81 146 SER A CA 1
ATOM 1168 C C . SER A 1 146 ? 17.980 7.269 2.681 1.00 91.81 146 SER A C 1
ATOM 1170 O O . SER A 1 146 ? 18.221 8.245 3.381 1.00 91.81 146 SER A O 1
ATOM 1172 N N . LEU A 1 147 ? 16.883 6.537 2.910 1.00 89.31 147 LEU A N 1
ATOM 1173 C CA . LEU A 1 147 ? 16.065 6.733 4.115 1.00 89.31 147 LEU A CA 1
ATOM 1174 C C . LEU A 1 147 ? 16.725 6.134 5.356 1.00 89.31 147 LEU A C 1
ATOM 1176 O O . LEU A 1 147 ? 16.625 6.699 6.439 1.00 89.31 147 LEU A O 1
ATOM 1180 N N . LEU A 1 148 ? 17.385 4.984 5.210 1.00 86.12 148 LEU A N 1
ATOM 1181 C CA . LEU A 1 148 ? 18.033 4.302 6.330 1.00 86.12 148 LEU A CA 1
ATOM 1182 C C . LEU A 1 148 ? 19.312 5.000 6.800 1.00 86.12 148 LEU A C 1
ATOM 1184 O O . LEU A 1 148 ? 19.626 4.930 7.983 1.00 86.12 148 LEU A O 1
ATOM 1188 N N . ASP A 1 149 ? 20.045 5.647 5.894 1.00 88.06 149 ASP A N 1
ATOM 1189 C CA . ASP A 1 149 ? 21.242 6.429 6.229 1.00 88.06 149 ASP A CA 1
ATOM 1190 C C . ASP A 1 149 ? 20.931 7.883 6.643 1.00 88.06 149 ASP A C 1
ATOM 1192 O O . ASP A 1 149 ? 21.837 8.618 7.033 1.00 88.06 149 ASP A O 1
ATOM 1196 N N . GLY A 1 150 ? 19.656 8.290 6.590 1.00 83.88 150 GLY A N 1
ATOM 1197 C CA . GLY A 1 150 ? 19.186 9.619 6.981 1.00 83.88 150 GLY A CA 1
ATOM 1198 C C . GLY A 1 150 ? 19.414 10.722 5.942 1.00 83.88 150 GLY A C 1
ATOM 1199 O O . GLY A 1 150 ? 19.141 11.885 6.232 1.00 83.88 150 GLY A O 1
ATOM 1200 N N . THR A 1 151 ? 19.890 10.401 4.735 1.00 80.38 151 THR A N 1
ATOM 1201 C CA . THR A 1 151 ? 20.085 11.391 3.657 1.00 80.38 151 THR A CA 1
ATOM 1202 C C . THR A 1 151 ? 18.786 11.792 2.958 1.00 80.38 151 THR A C 1
ATOM 1204 O O . THR A 1 151 ? 18.734 12.819 2.280 1.00 80.38 151 THR A O 1
ATOM 1207 N N . ASN A 1 152 ? 17.720 11.014 3.132 1.00 79.38 152 ASN A N 1
ATOM 1208 C CA . ASN A 1 152 ? 16.370 11.346 2.708 1.00 79.38 152 ASN A CA 1
ATOM 1209 C C . ASN A 1 152 ? 15.448 11.468 3.929 1.00 79.38 152 ASN A C 1
ATOM 1211 O O . ASN A 1 152 ? 15.501 10.654 4.847 1.00 79.38 152 ASN A O 1
ATOM 1215 N N . ALA A 1 153 ? 14.596 12.492 3.928 1.00 77.00 153 ALA A N 1
ATOM 1216 C CA . ALA A 1 153 ? 13.834 12.889 5.106 1.00 77.00 153 ALA A CA 1
ATOM 1217 C C . ALA A 1 153 ? 12.554 12.068 5.325 1.00 77.00 153 ALA A C 1
ATOM 1219 O O . ALA A 1 153 ? 12.088 11.971 6.459 1.00 77.00 153 ALA A O 1
ATOM 1220 N N . ALA A 1 154 ? 11.950 11.513 4.264 1.00 86.62 154 ALA A N 1
ATOM 1221 C CA . ALA A 1 154 ? 10.626 10.901 4.372 1.00 86.62 154 ALA A CA 1
ATOM 1222 C C . ALA A 1 154 ? 10.329 9.824 3.321 1.00 86.62 154 ALA A C 1
ATOM 1224 O O . ALA A 1 154 ? 10.769 9.889 2.170 1.00 86.62 154 ALA A O 1
ATOM 1225 N N . TYR A 1 155 ? 9.502 8.858 3.725 1.00 94.06 155 TYR A N 1
ATOM 1226 C CA . TYR A 1 155 ? 8.886 7.894 2.821 1.00 94.06 155 TYR A CA 1
ATOM 1227 C C . TYR A 1 155 ? 7.824 8.603 1.974 1.00 94.06 155 TYR A C 1
ATOM 1229 O O . TYR A 1 155 ? 6.821 9.082 2.502 1.00 94.06 155 TYR A O 1
ATOM 1237 N N . ASP A 1 156 ? 8.048 8.692 0.665 1.00 95.69 156 ASP A N 1
ATOM 1238 C CA . ASP A 1 156 ? 7.237 9.517 -0.229 1.00 95.69 156 ASP A CA 1
ATOM 1239 C C . ASP A 1 156 ? 6.355 8.687 -1.187 1.00 95.69 156 ASP A C 1
ATOM 1241 O O . ASP A 1 156 ? 6.494 7.457 -1.277 1.00 95.69 156 ASP A O 1
ATOM 1245 N N . PRO A 1 157 ? 5.422 9.333 -1.917 1.00 98.19 157 PRO A N 1
ATOM 1246 C CA . PRO A 1 157 ? 4.544 8.644 -2.860 1.00 98.19 157 PRO A CA 1
ATOM 1247 C C . PRO A 1 157 ? 5.282 7.868 -3.957 1.00 98.19 157 PRO A C 1
ATOM 1249 O O . PRO A 1 157 ? 4.803 6.823 -4.406 1.00 98.19 157 PRO A O 1
ATOM 1252 N N . GLU A 1 158 ? 6.464 8.333 -4.375 1.00 97.88 158 GLU A N 1
ATOM 1253 C CA . GLU A 1 158 ? 7.278 7.629 -5.366 1.00 97.88 158 GLU A CA 1
ATOM 1254 C C . GLU A 1 158 ? 7.747 6.281 -4.807 1.00 97.88 158 GLU A C 1
ATOM 1256 O O . GLU A 1 158 ? 7.564 5.246 -5.454 1.00 97.88 158 GLU A O 1
ATOM 1261 N N . LEU A 1 159 ? 8.298 6.263 -3.591 1.00 97.88 159 LEU A N 1
ATOM 1262 C CA . LEU A 1 159 ? 8.766 5.037 -2.952 1.00 97.88 159 LEU A CA 1
ATOM 1263 C C . LEU A 1 159 ? 7.617 4.051 -2.692 1.00 97.88 159 LEU A C 1
ATOM 1265 O O . LEU A 1 159 ? 7.771 2.857 -2.967 1.00 97.88 159 LEU A O 1
ATOM 1269 N N . ALA A 1 160 ? 6.448 4.553 -2.279 1.00 98.50 160 ALA A N 1
ATOM 1270 C CA . ALA A 1 160 ? 5.230 3.755 -2.129 1.00 98.50 160 ALA A CA 1
ATOM 1271 C C . ALA A 1 160 ? 4.779 3.131 -3.458 1.00 98.50 160 ALA A C 1
ATOM 1273 O O . ALA A 1 160 ? 4.516 1.928 -3.526 1.00 98.50 160 ALA A O 1
ATOM 1274 N N . SER A 1 161 ? 4.755 3.916 -4.542 1.00 98.81 161 SER A N 1
ATOM 1275 C CA . SER A 1 161 ? 4.398 3.413 -5.874 1.00 98.81 161 SER A CA 1
ATOM 1276 C C . SER A 1 161 ? 5.358 2.311 -6.343 1.00 98.81 161 SER A C 1
ATOM 1278 O O . SER A 1 161 ? 4.919 1.286 -6.871 1.00 98.81 161 SER A O 1
ATOM 1280 N N . MET A 1 162 ? 6.662 2.459 -6.074 1.00 98.81 162 MET A N 1
ATOM 1281 C CA . MET A 1 162 ? 7.667 1.442 -6.387 1.00 98.81 162 MET A CA 1
ATOM 1282 C C . MET A 1 162 ? 7.467 0.171 -5.555 1.00 98.81 162 MET A C 1
ATOM 1284 O O . MET A 1 162 ? 7.531 -0.923 -6.117 1.00 98.81 162 MET A O 1
ATOM 1288 N N . LEU A 1 163 ? 7.185 0.283 -4.251 1.00 98.62 163 LEU A N 1
ATOM 1289 C CA . LEU A 1 163 ? 6.913 -0.877 -3.397 1.00 98.62 163 LEU A CA 1
ATOM 1290 C C . LEU A 1 163 ? 5.687 -1.658 -3.881 1.00 98.62 163 LEU A C 1
ATOM 1292 O O . LEU A 1 163 ? 5.763 -2.876 -4.055 1.00 98.62 163 LEU A O 1
ATOM 1296 N N . ILE A 1 164 ? 4.571 -0.969 -4.131 1.00 98.69 164 ILE A N 1
ATOM 1297 C CA . ILE A 1 164 ? 3.330 -1.595 -4.606 1.00 98.69 164 ILE A CA 1
ATOM 1298 C C . ILE A 1 164 ? 3.567 -2.264 -5.964 1.00 98.69 164 ILE A C 1
ATOM 1300 O O . ILE A 1 164 ? 3.195 -3.423 -6.148 1.00 98.69 164 ILE A O 1
ATOM 1304 N N . TYR A 1 165 ? 4.252 -1.594 -6.894 1.00 98.69 165 TYR A N 1
ATOM 1305 C CA . TYR A 1 165 ? 4.615 -2.179 -8.183 1.00 98.69 165 TYR A CA 1
ATOM 1306 C C . TYR A 1 165 ? 5.461 -3.452 -8.026 1.00 98.69 165 TYR A C 1
ATOM 1308 O O . TYR A 1 165 ? 5.126 -4.490 -8.607 1.00 98.69 165 TYR A O 1
ATOM 1316 N N . LEU A 1 166 ? 6.531 -3.406 -7.223 1.00 98.69 166 LEU A N 1
ATOM 1317 C CA . LEU A 1 166 ? 7.406 -4.558 -6.976 1.00 98.69 166 LEU A CA 1
ATOM 1318 C C . LEU A 1 166 ? 6.645 -5.705 -6.309 1.00 98.69 166 LEU A C 1
ATOM 1320 O O . LEU A 1 166 ? 6.885 -6.865 -6.630 1.00 98.69 166 LEU A O 1
ATOM 1324 N N . ASN A 1 167 ? 5.694 -5.402 -5.429 1.00 97.94 167 ASN A N 1
ATOM 1325 C CA . ASN A 1 167 ? 4.827 -6.395 -4.808 1.00 97.94 167 ASN A CA 1
ATOM 1326 C C . ASN A 1 167 ? 3.859 -7.039 -5.814 1.00 97.94 167 ASN A C 1
ATOM 1328 O O . ASN A 1 167 ? 3.669 -8.255 -5.821 1.00 97.94 167 ASN A O 1
ATOM 1332 N N . ARG A 1 168 ? 3.251 -6.244 -6.697 1.00 97.38 168 ARG A N 1
ATOM 1333 C CA . ARG A 1 168 ? 2.275 -6.741 -7.677 1.00 97.38 168 ARG A CA 1
ATOM 1334 C C . ARG A 1 168 ? 2.914 -7.542 -8.807 1.00 97.38 168 ARG A C 1
ATOM 1336 O O . ARG A 1 168 ? 2.268 -8.449 -9.328 1.00 97.38 168 ARG A O 1
ATOM 1343 N N . THR A 1 169 ? 4.168 -7.247 -9.140 1.00 97.81 169 THR A N 1
ATOM 1344 C CA . THR A 1 169 ? 4.894 -7.859 -10.266 1.00 97.81 169 THR A CA 1
ATOM 1345 C C . THR A 1 169 ? 5.998 -8.831 -9.840 1.00 97.81 169 THR A C 1
ATOM 1347 O O . THR A 1 169 ? 6.424 -9.663 -10.635 1.00 97.81 169 THR A O 1
ATOM 1350 N N . GLY A 1 170 ? 6.448 -8.792 -8.585 1.00 97.69 170 GLY A N 1
ATOM 1351 C CA . GLY A 1 170 ?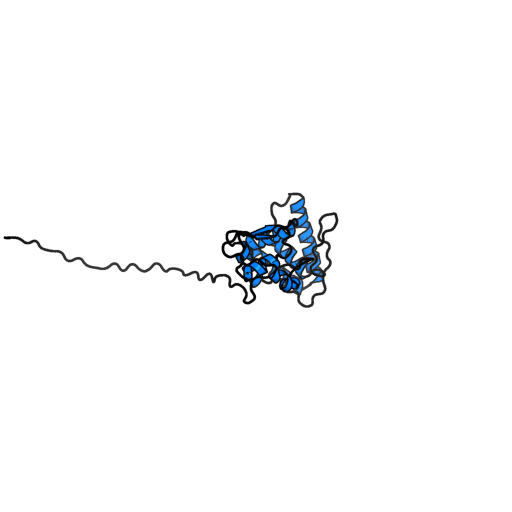 7.481 -9.673 -8.042 1.00 97.69 170 GLY A CA 1
ATOM 1352 C C . GLY A 1 170 ? 6.979 -11.080 -7.717 1.00 97.69 170 GLY A C 1
ATOM 1353 O O . GLY A 1 170 ? 5.785 -11.322 -7.506 1.00 97.69 170 GLY A O 1
ATOM 1354 N N . PHE A 1 171 ? 7.908 -12.034 -7.661 1.00 97.00 171 PHE A N 1
ATOM 1355 C CA . PHE A 1 171 ? 7.609 -13.438 -7.381 1.00 97.00 171 PHE A CA 1
ATOM 1356 C C . PHE A 1 171 ? 6.765 -13.603 -6.105 1.00 97.00 171 PHE A C 1
ATOM 1358 O O . PHE A 1 171 ? 7.171 -13.184 -5.019 1.00 97.00 171 PHE A O 1
ATOM 1365 N N . ASN A 1 172 ? 5.571 -14.185 -6.264 1.00 93.94 172 ASN A N 1
ATOM 1366 C CA . ASN A 1 172 ? 4.554 -14.418 -5.229 1.00 93.94 172 ASN A CA 1
ATOM 1367 C C . ASN A 1 172 ? 4.147 -13.193 -4.387 1.00 93.94 172 ASN A C 1
ATOM 1369 O O . ASN A 1 172 ? 3.516 -13.350 -3.346 1.00 93.94 172 ASN A O 1
ATOM 1373 N N . GLY A 1 173 ? 4.477 -11.974 -4.827 1.00 93.06 173 GLY A N 1
ATOM 1374 C CA . GLY A 1 173 ? 4.262 -10.761 -4.040 1.00 93.06 173 GLY A CA 1
ATOM 1375 C C . GLY A 1 173 ? 4.982 -10.779 -2.697 1.00 93.06 173 GLY A C 1
ATOM 1376 O O . GLY A 1 173 ? 4.469 -10.270 -1.706 1.00 93.06 173 GLY A O 1
ATOM 1377 N N . LEU A 1 174 ? 6.162 -11.399 -2.652 1.00 95.25 174 LEU A N 1
ATOM 1378 C CA . LEU A 1 174 ? 6.999 -11.392 -1.463 1.00 95.25 174 LEU A CA 1
ATOM 1379 C C . LEU A 1 174 ? 7.577 -9.997 -1.212 1.00 95.25 174 LEU A C 1
ATOM 1381 O O . LEU A 1 174 ? 7.955 -9.279 -2.139 1.00 95.25 174 LEU A O 1
ATOM 1385 N N . PHE A 1 175 ? 7.734 -9.669 0.065 1.00 96.69 175 PHE A N 1
ATOM 1386 C CA . PHE A 1 175 ? 8.639 -8.626 0.520 1.00 96.69 175 PHE A CA 1
ATOM 1387 C C . PHE A 1 175 ? 9.827 -9.301 1.202 1.00 96.69 175 PHE A C 1
ATOM 1389 O O . PHE A 1 175 ? 9.659 -9.994 2.204 1.00 96.69 175 PHE A O 1
ATOM 1396 N N . ARG A 1 176 ? 11.027 -9.155 0.631 1.00 97.00 176 ARG A N 1
ATOM 1397 C CA . ARG A 1 176 ? 12.248 -9.756 1.178 1.00 97.00 176 ARG A CA 1
ATOM 1398 C C . ARG A 1 176 ? 13.441 -8.848 0.944 1.00 97.00 176 ARG A C 1
ATOM 1400 O O . ARG A 1 176 ? 13.705 -8.437 -0.188 1.00 97.00 176 ARG A O 1
ATOM 1407 N N . LEU A 1 177 ? 14.168 -8.595 2.023 1.00 96.75 177 LEU A N 1
ATOM 1408 C CA . LEU A 1 177 ? 15.408 -7.837 2.026 1.00 96.75 177 LEU A CA 1
ATOM 1409 C C . LEU A 1 177 ? 16.591 -8.789 2.233 1.00 96.75 177 LEU A C 1
ATOM 1411 O O . LEU A 1 177 ? 16.453 -9.846 2.848 1.00 96.75 177 LEU A O 1
ATOM 1415 N N . ASN A 1 178 ? 17.755 -8.430 1.701 1.00 96.56 178 ASN A N 1
ATOM 1416 C CA . ASN A 1 178 ? 19.016 -9.075 2.062 1.00 96.56 178 ASN A CA 1
ATOM 1417 C C . ASN A 1 178 ? 19.602 -8.457 3.349 1.00 96.56 178 ASN A C 1
ATOM 1419 O O . ASN A 1 178 ? 19.052 -7.503 3.896 1.00 96.56 178 ASN A O 1
ATOM 1423 N N . SER A 1 179 ? 20.752 -8.960 3.803 1.00 95.12 179 SER A N 1
ATOM 1424 C CA . SER A 1 179 ? 21.456 -8.450 4.993 1.00 95.12 179 SER A CA 1
ATOM 1425 C C . SER A 1 179 ? 21.895 -6.984 4.893 1.00 95.12 179 SER A C 1
ATOM 1427 O O . SER A 1 179 ? 22.179 -6.366 5.910 1.00 95.12 179 SER A O 1
ATOM 1429 N N . ARG A 1 18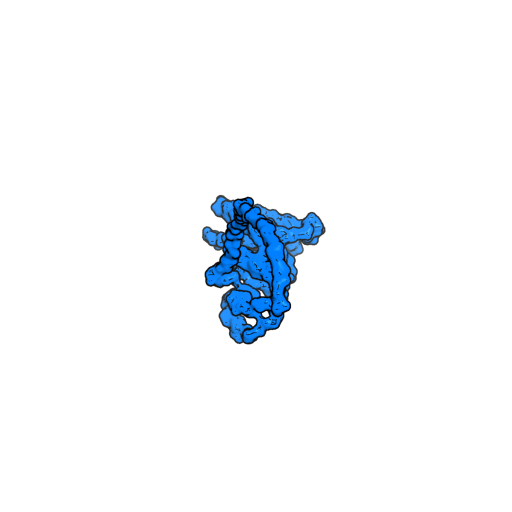0 ? 21.925 -6.408 3.684 1.00 92.31 180 ARG A N 1
ATOM 1430 C CA . ARG A 1 180 ? 22.196 -4.982 3.442 1.00 92.31 180 ARG A CA 1
ATOM 1431 C C . ARG A 1 180 ? 20.915 -4.144 3.360 1.00 92.31 180 ARG A C 1
ATOM 1433 O O . ARG A 1 180 ? 20.962 -3.013 2.898 1.00 92.31 180 ARG A O 1
ATOM 1440 N N . GLY A 1 181 ? 19.752 -4.708 3.688 1.00 93.25 181 GLY A N 1
ATOM 1441 C CA . GLY A 1 181 ? 18.466 -4.013 3.603 1.00 93.25 181 GLY A CA 1
ATOM 1442 C C . GLY A 1 181 ? 17.962 -3.767 2.174 1.00 93.25 181 GLY A C 1
ATOM 1443 O O . GLY A 1 181 ? 17.029 -2.997 1.977 1.00 93.25 181 GLY A O 1
ATOM 1444 N N . SER A 1 182 ? 18.543 -4.392 1.149 1.00 96.50 182 SER A N 1
ATOM 1445 C CA . SER A 1 182 ? 18.079 -4.228 -0.235 1.00 96.50 182 SER A CA 1
ATOM 1446 C C . SER A 1 182 ? 17.028 -5.274 -0.599 1.00 96.50 182 SER A C 1
ATOM 1448 O O . SER A 1 182 ? 17.232 -6.470 -0.377 1.00 96.50 182 SER A O 1
ATOM 1450 N N . PHE A 1 183 ? 15.943 -4.841 -1.237 1.00 98.00 183 PHE A N 1
ATOM 1451 C CA . PHE A 1 183 ? 14.921 -5.706 -1.812 1.00 98.00 183 PHE A CA 1
ATOM 1452 C C . PHE A 1 183 ? 15.521 -6.614 -2.889 1.00 98.00 183 PHE A C 1
ATOM 1454 O O . PHE A 1 183 ? 16.146 -6.143 -3.848 1.00 98.00 183 PHE A O 1
ATOM 1461 N N . ASN A 1 184 ? 15.327 -7.928 -2.738 1.00 98.00 184 ASN A N 1
ATOM 1462 C CA . ASN A 1 184 ? 15.984 -8.945 -3.567 1.00 98.00 184 ASN A CA 1
ATOM 1463 C C . ASN A 1 184 ? 15.023 -9.965 -4.206 1.00 98.00 184 ASN A C 1
ATOM 1465 O O . ASN A 1 184 ? 15.465 -11.015 -4.680 1.00 98.00 184 ASN A O 1
ATOM 1469 N N . VAL A 1 185 ? 13.719 -9.684 -4.236 1.00 98.12 185 VAL A N 1
ATOM 1470 C CA . VAL A 1 185 ? 12.747 -10.557 -4.910 1.00 98.12 185 VAL A CA 1
ATOM 1471 C C . VAL A 1 185 ? 12.933 -10.440 -6.435 1.00 98.12 185 VAL A C 1
ATOM 1473 O O . VAL A 1 185 ? 13.187 -9.338 -6.945 1.00 98.12 185 VAL A O 1
ATOM 1476 N N . PRO A 1 186 ? 12.909 -11.560 -7.183 1.00 98.12 186 PRO A N 1
ATOM 1477 C CA . PRO A 1 186 ? 12.962 -11.536 -8.641 1.00 98.12 186 PRO A CA 1
ATOM 1478 C C . PRO A 1 186 ? 11.597 -11.180 -9.250 1.00 98.12 186 PRO A C 1
ATOM 1480 O O . PRO A 1 186 ? 10.568 -11.230 -8.574 1.00 98.12 186 PRO A O 1
ATOM 1483 N N . LEU A 1 187 ? 11.597 -10.853 -10.544 1.00 98.25 187 LEU A N 1
ATOM 1484 C CA . LEU A 1 187 ? 10.371 -10.680 -11.322 1.00 98.25 187 LEU A CA 1
ATOM 1485 C C . LEU A 1 187 ? 9.533 -11.968 -11.256 1.00 98.25 187 LEU A C 1
ATOM 1487 O O . LEU A 1 187 ? 10.066 -13.071 -11.400 1.00 98.25 187 LEU A O 1
ATOM 1491 N N . GLY A 1 188 ? 8.237 -11.825 -10.990 1.00 96.44 188 GLY A N 1
ATOM 1492 C CA . GLY A 1 188 ? 7.273 -12.919 -11.029 1.00 96.44 188 GLY A CA 1
ATOM 1493 C C . GLY A 1 188 ? 6.792 -13.201 -12.451 1.00 96.44 188 GLY A C 1
ATOM 1494 O O . GLY A 1 188 ? 7.071 -12.451 -13.378 1.00 96.44 188 GLY A O 1
ATOM 1495 N N . ARG A 1 189 ? 6.045 -14.291 -12.623 1.00 91.81 189 ARG A N 1
ATOM 1496 C CA . ARG A 1 189 ? 5.417 -14.640 -13.903 1.00 91.81 189 ARG A CA 1
ATOM 1497 C C . ARG A 1 189 ? 3.917 -14.405 -13.783 1.00 91.81 189 ARG A C 1
ATOM 1499 O O . ARG A 1 189 ? 3.205 -15.259 -13.264 1.00 91.81 189 ARG A O 1
ATOM 1506 N N . TYR A 1 190 ? 3.457 -13.237 -14.217 1.00 89.25 190 TYR A N 1
ATOM 1507 C CA . TYR A 1 190 ? 2.039 -12.879 -14.240 1.00 89.25 190 TYR A CA 1
ATOM 1508 C C . TYR A 1 190 ? 1.670 -12.440 -15.653 1.00 89.25 190 TYR A C 1
ATOM 1510 O O . TYR A 1 190 ? 2.360 -11.605 -16.222 1.00 89.25 190 TYR A O 1
ATOM 1518 N N . SER A 1 191 ? 0.589 -12.981 -16.211 1.00 77.00 191 SER A N 1
ATOM 1519 C CA . SER A 1 191 ? 0.145 -12.648 -17.572 1.00 77.00 191 SER A CA 1
ATOM 1520 C C . SER A 1 191 ? -0.408 -11.225 -17.690 1.00 77.00 191 SER A C 1
ATOM 1522 O O . SER A 1 191 ? -0.216 -10.577 -18.711 1.00 77.00 191 SER A O 1
ATOM 1524 N N . ASN A 1 192 ? -1.090 -10.734 -16.653 1.00 81.56 192 ASN A N 1
ATOM 1525 C CA . ASN A 1 192 ? -1.611 -9.370 -16.587 1.00 81.56 192 ASN A CA 1
ATOM 1526 C C . ASN A 1 192 ? -1.738 -8.927 -15.117 1.00 81.56 192 ASN A C 1
ATOM 1528 O O . ASN A 1 192 ? -2.810 -9.056 -14.517 1.00 81.56 192 ASN A O 1
ATOM 1532 N N . PRO A 1 193 ? -0.638 -8.507 -14.467 1.00 86.31 193 PRO A N 1
ATOM 1533 C CA . PRO A 1 193 ? -0.698 -8.083 -13.077 1.00 86.31 193 PRO A CA 1
ATOM 1534 C C . PRO A 1 193 ? -1.539 -6.806 -12.955 1.00 86.31 193 PRO A C 1
ATOM 1536 O O . PRO A 1 193 ? -1.252 -5.797 -13.592 1.00 86.31 193 PRO A O 1
ATOM 1539 N N . HIS A 1 194 ? -2.551 -6.822 -12.084 1.00 89.62 194 HIS A N 1
ATOM 1540 C CA . HIS A 1 194 ? -3.274 -5.606 -11.709 1.00 89.62 194 HIS A CA 1
ATOM 1541 C C . HIS A 1 194 ? -2.362 -4.736 -10.826 1.00 89.62 194 HIS A C 1
ATOM 1543 O O . HIS A 1 194 ? -2.273 -4.953 -9.612 1.00 89.62 194 HIS A O 1
ATOM 1549 N N . ILE A 1 195 ? -1.605 -3.836 -11.467 1.00 95.31 195 ILE A N 1
ATOM 1550 C CA . ILE A 1 195 ? -0.582 -2.985 -10.839 1.00 95.31 195 ILE A CA 1
ATOM 1551 C C . ILE A 1 195 ? -1.232 -1.767 -10.176 1.00 95.31 195 ILE A C 1
ATOM 1553 O O . ILE A 1 195 ? -0.974 -1.518 -8.999 1.00 95.31 195 ILE A O 1
ATOM 1557 N N . CYS A 1 196 ? -2.067 -1.027 -10.913 1.00 97.31 196 CYS A N 1
ATOM 1558 C CA . CYS A 1 196 ? -2.760 0.155 -10.407 1.00 97.31 196 CYS A CA 1
ATOM 155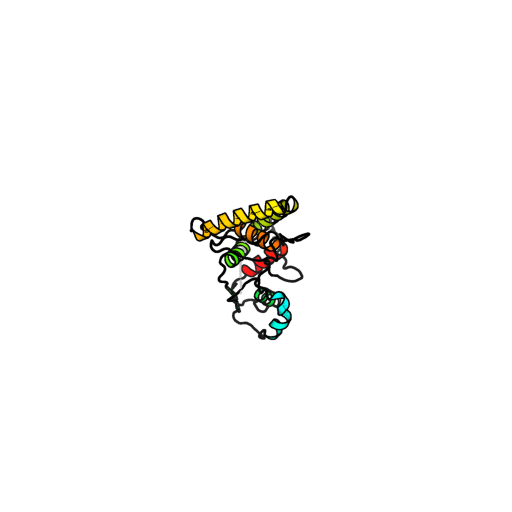9 C C . CYS A 1 196 ? -4.251 -0.124 -10.188 1.00 97.31 196 CYS A C 1
ATOM 1561 O O . CYS A 1 196 ? -5.027 -0.182 -11.137 1.00 97.31 196 CYS A O 1
ATOM 1563 N N . ASP A 1 197 ? -4.650 -0.242 -8.923 1.00 96.38 197 ASP A N 1
ATOM 1564 C CA . ASP A 1 197 ? -6.047 -0.344 -8.499 1.00 96.38 197 ASP A CA 1
ATOM 1565 C C . ASP A 1 197 ? -6.513 1.007 -7.934 1.00 96.38 197 ASP A C 1
ATOM 1567 O O . ASP A 1 197 ? -6.670 1.177 -6.722 1.00 96.38 197 ASP A O 1
ATOM 1571 N N . ALA A 1 198 ? -6.643 2.008 -8.810 1.00 97.75 198 ALA A N 1
ATOM 1572 C CA . ALA A 1 198 ? -6.863 3.401 -8.412 1.00 97.75 198 ALA A CA 1
ATOM 1573 C C . ALA A 1 198 ? -8.120 3.584 -7.546 1.00 97.75 198 ALA A C 1
ATOM 1575 O O . ALA A 1 198 ? -8.102 4.334 -6.570 1.00 97.75 198 ALA A O 1
ATOM 1576 N N . GLN A 1 199 ? -9.204 2.869 -7.866 1.00 96.81 199 GLN A N 1
ATOM 1577 C CA . GLN A 1 199 ? -10.442 2.935 -7.091 1.00 96.81 199 GLN A CA 1
ATOM 1578 C C . GLN A 1 199 ? -10.236 2.410 -5.665 1.00 96.81 199 GLN A C 1
ATOM 1580 O O . GLN A 1 199 ? -10.631 3.077 -4.709 1.00 96.81 199 GLN A O 1
ATOM 1585 N N . ASN A 1 200 ? -9.581 1.254 -5.500 1.00 97.56 200 ASN A N 1
ATOM 1586 C CA . ASN A 1 200 ? -9.305 0.729 -4.166 1.00 97.56 200 ASN A CA 1
ATOM 1587 C C . ASN A 1 200 ? -8.322 1.611 -3.392 1.00 97.56 200 ASN A C 1
ATOM 1589 O O . ASN A 1 200 ? -8.522 1.826 -2.205 1.00 97.56 200 ASN A O 1
ATOM 1593 N N . LEU A 1 201 ? -7.280 2.142 -4.038 1.00 98.31 201 LEU A N 1
ATOM 1594 C CA . LEU A 1 201 ? -6.304 3.006 -3.368 1.00 98.31 201 LEU A CA 1
ATOM 1595 C C . LEU A 1 201 ? -6.956 4.278 -2.813 1.00 98.31 201 LEU A C 1
ATOM 1597 O O . LEU A 1 201 ? -6.695 4.634 -1.665 1.00 98.31 201 LEU A O 1
ATOM 1601 N N . ARG A 1 202 ? -7.855 4.918 -3.573 1.00 98.38 202 ARG A N 1
ATOM 1602 C CA . ARG A 1 202 ? -8.643 6.062 -3.079 1.00 98.38 202 ARG A CA 1
ATOM 1603 C C . ARG A 1 202 ? -9.524 5.680 -1.897 1.00 98.38 202 ARG A C 1
ATOM 1605 O O . ARG A 1 202 ? -9.584 6.423 -0.923 1.00 98.38 202 ARG A O 1
ATOM 1612 N N . ALA A 1 203 ? -10.156 4.511 -1.956 1.00 97.94 203 ALA A N 1
ATOM 1613 C CA . ALA A 1 203 ? -10.976 4.015 -0.859 1.00 97.94 203 ALA A CA 1
ATOM 1614 C C . ALA A 1 203 ? -10.137 3.741 0.400 1.00 97.94 203 ALA A C 1
ATOM 1616 O O . ALA A 1 203 ? -10.498 4.194 1.479 1.00 97.94 203 ALA A O 1
ATOM 1617 N N . VAL A 1 204 ? -8.970 3.102 0.258 1.00 98.19 204 VAL A N 1
ATOM 1618 C CA . VAL A 1 204 ? -7.999 2.913 1.347 1.00 98.19 204 VAL A CA 1
ATOM 1619 C C . VAL A 1 204 ? -7.573 4.260 1.932 1.00 98.19 204 VAL A C 1
ATOM 1621 O O . VAL A 1 204 ? -7.590 4.421 3.146 1.00 98.19 204 VAL A O 1
ATOM 1624 N N . SER A 1 205 ? -7.235 5.243 1.094 1.00 98.44 205 SER A N 1
ATOM 1625 C CA . SER A 1 205 ? -6.877 6.592 1.550 1.00 98.44 205 SER A CA 1
ATOM 1626 C C . SER A 1 205 ? -8.007 7.243 2.352 1.00 98.44 205 SER A C 1
ATOM 1628 O O . SER A 1 205 ? -7.753 7.799 3.415 1.00 98.44 205 SER A O 1
ATOM 1630 N N . CYS A 1 206 ? -9.257 7.116 1.895 1.00 97.38 206 CYS A N 1
ATOM 1631 C CA . CYS A 1 206 ? -10.432 7.620 2.609 1.00 97.38 206 CYS A CA 1
ATOM 1632 C C . CYS A 1 206 ? -10.573 6.985 4.002 1.00 97.38 206 CYS A C 1
ATOM 1634 O O . CYS A 1 206 ? -10.758 7.697 4.986 1.00 97.38 206 CYS A O 1
ATOM 1636 N N . VAL A 1 207 ? -10.417 5.661 4.098 1.00 97.19 207 VAL A N 1
ATOM 1637 C CA . VAL A 1 207 ? -10.452 4.937 5.379 1.00 97.19 207 VAL A CA 1
ATOM 1638 C C . VAL A 1 207 ? -9.354 5.426 6.321 1.00 97.19 207 VAL A C 1
ATOM 1640 O O . VAL A 1 207 ? -9.632 5.799 7.453 1.00 97.19 207 VAL A O 1
ATOM 1643 N N . LEU A 1 208 ? -8.111 5.498 5.840 1.00 97.25 208 LEU A N 1
ATOM 1644 C CA . LEU A 1 208 ? -6.955 5.909 6.647 1.00 97.25 208 LEU A CA 1
ATOM 1645 C C . LEU A 1 208 ? -6.978 7.391 7.056 1.00 97.25 208 LEU A C 1
ATOM 1647 O O . LEU A 1 208 ? -6.219 7.789 7.936 1.00 97.25 208 LEU A O 1
ATOM 1651 N N . LYS A 1 209 ? -7.784 8.219 6.383 1.00 97.12 209 LYS A N 1
ATOM 1652 C CA . LYS A 1 209 ? -8.010 9.628 6.736 1.00 97.12 209 LYS A CA 1
ATOM 1653 C C . LYS A 1 209 ? -9.152 9.822 7.727 1.00 97.12 209 LYS A C 1
ATOM 1655 O O . LYS A 1 209 ? -9.339 10.948 8.172 1.00 97.12 209 LYS A O 1
ATOM 1660 N N . THR A 1 210 ? -9.923 8.781 8.034 1.00 95.31 210 THR A N 1
ATOM 1661 C CA . THR A 1 210 ? -11.028 8.917 8.984 1.00 95.31 210 THR A CA 1
ATOM 1662 C C . THR A 1 210 ? -10.484 9.220 10.372 1.00 95.31 210 THR A C 1
ATOM 1664 O O . THR A 1 210 ? -9.516 8.605 10.819 1.00 95.31 210 THR A O 1
ATOM 1667 N N . ASP A 1 211 ? -11.120 10.169 11.054 1.00 92.69 211 ASP A N 1
ATOM 1668 C CA . ASP A 1 211 ? -10.745 10.546 12.409 1.00 92.69 211 ASP A CA 1
ATOM 1669 C C . ASP A 1 211 ? -10.763 9.326 13.340 1.00 92.69 211 ASP A C 1
ATOM 1671 O O . ASP A 1 211 ? -11.753 8.598 13.435 1.00 92.69 211 ASP A O 1
ATOM 1675 N N . GLY A 1 212 ? -9.648 9.109 14.037 1.00 89.62 212 GLY A N 1
ATOM 1676 C CA . GLY A 1 212 ? -9.457 7.969 14.933 1.00 89.62 212 GLY A CA 1
ATOM 1677 C C . GLY A 1 212 ? -8.713 6.779 14.322 1.00 89.62 212 GLY A C 1
ATOM 1678 O O . GLY A 1 212 ? -8.409 5.860 15.080 1.00 89.62 212 GLY A O 1
ATOM 1679 N N . VAL A 1 213 ? -8.388 6.803 13.023 1.00 92.12 213 VAL A N 1
ATOM 1680 C CA . VAL A 1 213 ? -7.533 5.809 12.336 1.00 92.12 213 VAL A CA 1
ATOM 1681 C C . VAL A 1 213 ? -6.088 6.301 12.164 1.00 92.12 213 VAL A C 1
ATOM 1683 O O . VAL A 1 213 ? -5.846 7.485 11.808 1.00 92.12 213 VAL A O 1
#

Radius of gyration: 27.02 Å; chains: 1; bounding box: 84×83×48 Å

Secondary structure (DSSP, 8-state):
----------------------------------TT----SS--TT-GGGGHHHHGGG--S--S-EEETT-TT-HHHHHHHHTTTTTT--EEE--S-HHHHHHHHHHHHHHHHHHHHHHHHHHHHHH-HHHHHHHHHHHHHHHHHHHHTTSS----HHHHHHHHHHHHHBGGG---B-TTS-B-PPBP--SS-----HHHHHHHHHHHTSTT-